Protein AF-A0A9E5E1K3-F1 (afdb_monomer_lite)

Foldseek 3Di:
DDDDDDDDDPPPPDPPPPPDPVVVVVVVVVVVVVVVVVVVVVVVVVVVPPPDDDDVVVVVVVVVVVDDPPPDDQDWDKWKFWDQQAWTQTPVRDTHGDPLLVCQVVFAEGGFIWMWTQHDPRDTDIDTPDHAAKDKWKFFWAQDPVVRFIWTQTPNDIATERVSNCVVQVHDGGWIFIWIYHPPDDGNHIHTPHTDDPPPPPDD

Sequence (204 aa):
MTEERTSLFEDESDVLAEEEPLNNKFAIASRMIQDLKYRLEQLERLLMSQAETVDENLFIELRHEGGMMRASSAQDRMLEGVFNGEHMVGEDGQIYHVPANYASKSKLVEGDLLKLTIVDGGRFLFKQKGPMERERCVGTLVYDEQLQTWKVVANGLKYRVLPASVSFYHGQAGDEVAILVPKSTPSRWAAIEHLIKQELGMEN

Radius of gyration: 28.49 Å; chains: 1; bounding box: 61×68×103 Å

Secondary structure (DSSP, 8-state):
--------------------THHHHHHHHHHHHHHHHHHHHHHHHHHHT-SS---HHHHHHHHHTT-------S--EEEEEEE-SSEEEETTS-EEEPPHHHHHHTT--TT-EEEEEEETTTEEEEEEEEPPPEEEEEEEEEEETTTTEEEEEETTEEEEE-HHHHHHHT--TT-EEEEEEESSS--SEEEEEEEE--------

pLDDT: mean 75.73, std 20.31, range [35.34, 95.25]

Structure (mmCIF, N/CA/C/O backbone):
data_AF-A0A9E5E1K3-F1
#
_entry.id   AF-A0A9E5E1K3-F1
#
loop_
_atom_site.group_PDB
_atom_site.id
_atom_site.type_symbol
_atom_site.label_atom_id
_atom_site.label_alt_id
_atom_site.label_comp_id
_atom_site.label_asym_id
_atom_site.label_entity_id
_atom_site.label_seq_id
_atom_site.pdbx_PDB_ins_code
_atom_site.Cartn_x
_atom_site.Cartn_y
_atom_site.Cartn_z
_atom_site.occupancy
_atom_site.B_iso_or_equiv
_atom_site.auth_seq_id
_atom_site.auth_comp_id
_atom_site.auth_asym_id
_atom_site.auth_atom_id
_atom_site.pdbx_PDB_model_num
ATOM 1 N N . MET A 1 1 ? -25.127 -46.174 -73.158 1.00 42.84 1 MET A N 1
ATOM 2 C CA . MET A 1 1 ? -23.831 -46.535 -73.774 1.00 42.84 1 MET A CA 1
ATOM 3 C C . MET A 1 1 ? -22.890 -45.394 -73.426 1.00 42.84 1 MET A C 1
ATOM 5 O O . MET A 1 1 ? -23.134 -44.297 -73.894 1.00 42.84 1 MET A O 1
ATOM 9 N N . THR A 1 2 ? -21.940 -45.513 -72.507 1.00 41.12 2 THR A N 1
ATOM 10 C CA . THR A 1 2 ? -21.192 -46.701 -72.081 1.00 41.12 2 THR A CA 1
ATOM 11 C C . THR A 1 2 ? -20.675 -46.464 -70.661 1.00 41.12 2 THR A C 1
ATOM 13 O O . THR A 1 2 ? -20.376 -45.330 -70.292 1.00 41.12 2 THR A O 1
ATOM 16 N N . GLU A 1 3 ? -20.648 -47.543 -69.890 1.00 39.94 3 GLU A N 1
ATOM 17 C CA . GLU A 1 3 ? -20.200 -47.664 -68.506 1.00 39.94 3 GLU A CA 1
ATOM 18 C C . GLU A 1 3 ? -18.679 -47.518 -68.319 1.00 39.94 3 GLU A C 1
ATOM 20 O O . GLU A 1 3 ? -17.897 -47.740 -69.241 1.00 39.94 3 GLU A O 1
ATOM 25 N N . GLU A 1 4 ? -18.338 -47.190 -67.068 1.00 44.41 4 GLU A N 1
ATOM 26 C CA . GLU A 1 4 ? -17.169 -47.593 -66.271 1.00 44.41 4 GLU A CA 1
ATOM 27 C C . GLU A 1 4 ? -15.738 -47.350 -66.780 1.00 44.41 4 GLU A C 1
ATOM 29 O O . GLU A 1 4 ? -15.250 -47.968 -67.725 1.00 44.41 4 GLU A O 1
ATOM 34 N N . ARG A 1 5 ? -14.980 -46.606 -65.959 1.00 42.59 5 ARG A N 1
ATOM 35 C CA . ARG A 1 5 ? -13.754 -47.138 -65.340 1.00 42.59 5 ARG A CA 1
ATOM 36 C C . ARG A 1 5 ? -13.379 -46.376 -64.066 1.00 42.59 5 ARG A C 1
ATOM 38 O O . ARG A 1 5 ? -12.981 -45.217 -64.096 1.00 42.59 5 ARG A O 1
ATOM 45 N N . THR A 1 6 ? -13.517 -47.097 -62.964 1.00 45.00 6 THR A N 1
ATOM 46 C CA . THR A 1 6 ? -13.033 -46.845 -61.605 1.00 45.00 6 THR A CA 1
ATOM 47 C C . THR A 1 6 ? -11.499 -46.850 -61.544 1.00 45.00 6 THR A C 1
ATOM 49 O O . THR A 1 6 ? -10.867 -47.738 -62.112 1.00 45.00 6 THR A O 1
ATOM 52 N N . SER A 1 7 ? -10.908 -45.892 -60.826 1.00 39.88 7 SER A N 1
ATOM 53 C CA . SER A 1 7 ? -9.520 -45.902 -60.322 1.00 39.88 7 SER A CA 1
ATOM 54 C C . SER A 1 7 ? -9.436 -44.849 -59.211 1.00 39.88 7 SER A C 1
ATOM 56 O O . SER A 1 7 ? -9.283 -43.669 -59.499 1.00 39.88 7 SER A O 1
ATOM 58 N N . LEU A 1 8 ? -9.823 -45.176 -57.975 1.00 48.25 8 LEU A N 1
ATOM 59 C CA . LEU A 1 8 ? -8.890 -45.485 -56.879 1.00 48.25 8 LEU A CA 1
ATOM 60 C C . LEU A 1 8 ? -7.626 -44.609 -56.891 1.00 48.25 8 LEU A C 1
ATOM 62 O O . LEU A 1 8 ? -6.594 -45.024 -57.401 1.00 48.25 8 LEU A O 1
ATOM 66 N N . PHE A 1 9 ? -7.732 -43.414 -56.317 1.00 40.66 9 PHE A N 1
ATOM 67 C CA . PHE A 1 9 ? -6.659 -42.787 -55.550 1.00 40.66 9 PHE A CA 1
ATOM 68 C C . PHE A 1 9 ? -7.332 -42.079 -54.375 1.00 40.66 9 PHE A C 1
ATOM 70 O O . PHE A 1 9 ? -8.101 -41.137 -54.551 1.00 40.66 9 PHE A O 1
ATOM 77 N N . GLU A 1 10 ? -7.130 -42.652 -53.195 1.00 45.78 10 GLU A N 1
ATOM 78 C CA . GLU A 1 10 ? -7.459 -42.068 -51.904 1.00 45.78 10 GLU A CA 1
ATOM 79 C C . GLU A 1 10 ? -6.558 -40.843 -51.716 1.00 45.78 10 GLU A C 1
ATOM 81 O O . GLU A 1 10 ? -5.380 -40.978 -51.396 1.00 45.78 10 GLU A O 1
ATOM 86 N N . ASP A 1 11 ? -7.092 -39.644 -51.952 1.00 41.97 11 ASP A N 1
ATOM 87 C CA . ASP A 1 11 ? -6.493 -38.421 -51.417 1.00 41.97 11 ASP A CA 1
ATOM 88 C C . ASP A 1 11 ? -6.940 -38.301 -49.952 1.00 41.97 11 ASP A C 1
ATOM 90 O O . ASP A 1 11 ? -7.884 -37.589 -49.604 1.00 41.97 11 ASP A O 1
ATOM 94 N N . GLU A 1 12 ? -6.262 -39.051 -49.078 1.00 49.16 12 GLU A N 1
ATOM 95 C CA . GLU A 1 12 ? -6.138 -38.732 -47.651 1.00 49.16 12 GLU A CA 1
ATOM 96 C C . GLU A 1 12 ? -5.258 -37.479 -47.493 1.00 49.16 12 GLU A C 1
ATOM 98 O O . GLU A 1 12 ? -4.176 -37.505 -46.903 1.00 49.16 12 GLU A O 1
ATOM 103 N N . SER A 1 13 ? -5.702 -36.357 -48.058 1.00 39.88 13 SER A N 1
ATOM 104 C CA . SER A 1 13 ? -5.029 -35.078 -47.889 1.00 39.88 13 SER A CA 1
ATOM 105 C C . SER A 1 13 ? -5.572 -34.377 -46.645 1.00 39.88 13 SER A C 1
ATOM 107 O O . SER A 1 13 ? -6.612 -33.718 -46.675 1.00 39.88 13 SER A O 1
ATOM 109 N N . ASP A 1 14 ? -4.790 -34.511 -45.579 1.00 40.44 14 ASP A N 1
ATOM 110 C CA . ASP A 1 14 ? -4.567 -33.490 -44.559 1.00 40.44 14 ASP A CA 1
ATOM 111 C C . ASP A 1 14 ? -5.730 -33.228 -43.588 1.00 40.44 14 ASP A C 1
ATOM 113 O O . ASP A 1 14 ? -6.400 -32.192 -43.575 1.00 40.44 14 ASP A O 1
ATOM 117 N N . VAL A 1 15 ? -5.904 -34.184 -42.673 1.00 42.50 15 VAL A N 1
ATOM 118 C CA . VAL A 1 15 ? -6.429 -33.892 -41.340 1.00 42.50 15 VAL A CA 1
ATOM 119 C C . VAL A 1 15 ? -5.410 -32.973 -40.661 1.00 42.50 15 VAL A C 1
ATOM 121 O O . VAL A 1 15 ? -4.448 -33.439 -40.054 1.00 42.50 15 VAL A O 1
ATOM 124 N N . LEU A 1 16 ? -5.607 -31.659 -40.783 1.00 38.75 16 LEU A N 1
ATOM 125 C CA . LEU A 1 16 ? -4.921 -30.668 -39.960 1.00 38.75 16 LEU A CA 1
ATOM 126 C C . LEU A 1 16 ? -5.334 -30.903 -38.504 1.00 38.75 16 LEU A C 1
ATOM 128 O O . LEU A 1 16 ? -6.315 -30.347 -38.012 1.00 38.75 16 LEU A O 1
ATOM 132 N N . ALA A 1 17 ? -4.596 -31.778 -37.828 1.00 43.03 17 ALA A N 1
ATOM 133 C CA . ALA A 1 17 ? -4.598 -31.870 -36.386 1.00 43.03 17 ALA A CA 1
ATOM 134 C C . ALA A 1 17 ? -4.073 -30.533 -35.853 1.00 43.03 17 ALA A C 1
ATOM 136 O O . ALA A 1 17 ? -2.882 -30.228 -35.927 1.00 43.03 17 ALA A O 1
ATOM 137 N N . GLU A 1 18 ? -4.993 -29.714 -35.355 1.00 47.81 18 GLU A N 1
ATOM 138 C CA . GLU A 1 18 ? -4.700 -28.596 -34.472 1.00 47.81 18 GLU A CA 1
ATOM 139 C C . GLU A 1 18 ? -3.998 -29.147 -33.219 1.00 47.81 18 GLU A C 1
ATOM 141 O O . GLU A 1 18 ? -4.633 -29.471 -32.218 1.00 47.81 18 GLU A O 1
ATOM 146 N N . GLU A 1 19 ? -2.672 -29.296 -33.265 1.00 44.91 19 GLU A N 1
ATOM 147 C CA . GLU A 1 19 ? -1.869 -29.559 -32.068 1.00 44.91 19 GLU A CA 1
ATOM 148 C C . GLU A 1 19 ? -1.787 -28.282 -31.211 1.00 44.91 19 GLU A C 1
ATOM 150 O O . GLU A 1 19 ? -0.856 -27.482 -31.277 1.00 44.91 19 GLU A O 1
ATOM 155 N N . GLU A 1 20 ? -2.863 -28.085 -30.451 1.00 49.84 20 GLU A N 1
ATOM 156 C CA . GLU A 1 20 ? -3.018 -27.426 -29.152 1.00 49.84 20 GLU A CA 1
ATOM 157 C C . GLU A 1 20 ? -1.877 -26.486 -28.653 1.00 49.84 20 GLU A C 1
ATOM 159 O O . GLU A 1 20 ? -0.794 -26.936 -28.260 1.00 49.84 20 GLU A O 1
ATOM 164 N N . PRO A 1 21 ? -2.144 -25.174 -28.448 1.00 50.16 21 PRO A N 1
ATOM 165 C CA . PRO A 1 21 ? -1.207 -24.191 -27.869 1.00 50.16 21 PRO A CA 1
ATOM 166 C C . PRO A 1 21 ? -0.895 -24.403 -26.369 1.00 50.16 21 PRO A C 1
ATOM 168 O O . PRO A 1 21 ? -0.198 -23.593 -25.742 1.00 50.16 21 PRO A O 1
ATOM 171 N N . LEU A 1 22 ? -1.419 -25.472 -25.766 1.00 47.38 22 LEU A N 1
ATOM 172 C CA . LEU A 1 22 ? -1.290 -25.789 -24.346 1.00 47.38 22 LEU A CA 1
ATOM 173 C C . LEU A 1 22 ? 0.114 -26.306 -23.986 1.00 47.38 22 LEU A C 1
ATOM 175 O O . LEU A 1 22 ? 0.643 -25.958 -22.925 1.00 47.38 22 LEU A O 1
ATOM 179 N N . ASN A 1 23 ? 0.756 -27.053 -24.894 1.00 55.19 23 ASN A N 1
ATOM 180 C CA . ASN A 1 23 ? 2.077 -27.646 -24.661 1.00 55.19 23 ASN A CA 1
ATOM 181 C C . ASN A 1 23 ? 3.169 -26.571 -24.499 1.00 55.19 23 ASN A C 1
ATOM 183 O O . ASN A 1 23 ? 4.035 -26.667 -23.631 1.00 55.19 23 ASN A O 1
ATOM 187 N N . ASN A 1 24 ? 3.059 -25.462 -25.241 1.00 61.31 24 ASN A N 1
ATOM 188 C CA . ASN A 1 24 ? 3.991 -24.341 -25.122 1.00 61.31 24 ASN A CA 1
ATOM 189 C C . ASN A 1 24 ? 3.881 -23.623 -23.776 1.00 61.31 24 ASN A C 1
ATOM 191 O O . ASN A 1 24 ? 4.903 -23.280 -23.189 1.00 61.31 24 ASN A O 1
ATOM 195 N N . LYS A 1 25 ? 2.672 -23.419 -23.238 1.00 55.03 25 LYS A N 1
ATOM 196 C CA . LYS A 1 25 ? 2.514 -22.761 -21.928 1.00 55.03 25 LYS A CA 1
ATOM 197 C C . LYS A 1 25 ? 3.083 -23.618 -20.805 1.00 55.03 25 LYS A C 1
ATOM 199 O O . LYS A 1 25 ? 3.757 -23.088 -19.925 1.00 55.03 25 LYS A O 1
ATOM 204 N N . PHE A 1 26 ? 2.863 -24.931 -20.860 1.00 71.62 26 PHE A N 1
ATOM 205 C CA . PHE A 1 26 ? 3.412 -25.860 -19.877 1.00 71.62 26 PHE A CA 1
ATOM 206 C C . PHE A 1 26 ? 4.936 -25.988 -19.995 1.00 71.62 26 PHE A C 1
ATOM 208 O O . PHE A 1 26 ? 5.629 -25.995 -18.979 1.00 71.62 26 PHE A O 1
ATOM 215 N N . ALA A 1 27 ? 5.478 -26.001 -21.215 1.00 67.00 27 ALA A N 1
ATOM 216 C CA . ALA A 1 27 ? 6.919 -26.008 -21.453 1.00 67.00 27 ALA A CA 1
ATOM 217 C C . ALA A 1 27 ? 7.590 -24.706 -20.980 1.00 67.00 27 ALA A C 1
ATOM 219 O O . ALA A 1 27 ? 8.641 -24.746 -20.341 1.00 67.00 27 ALA A O 1
ATOM 220 N N . ILE A 1 28 ? 6.960 -23.552 -21.221 1.00 68.81 28 ILE A N 1
ATOM 221 C CA . ILE A 1 28 ? 7.438 -22.246 -20.747 1.00 68.81 28 ILE A CA 1
ATOM 222 C C . ILE A 1 28 ? 7.380 -22.178 -19.219 1.00 68.81 28 ILE A C 1
ATOM 224 O O . ILE A 1 28 ? 8.374 -21.812 -18.594 1.00 68.81 28 ILE A O 1
ATOM 228 N N . ALA A 1 29 ? 6.262 -22.579 -18.608 1.00 70.00 29 ALA A N 1
ATOM 229 C CA . ALA A 1 29 ? 6.122 -22.627 -17.154 1.00 70.00 29 ALA A CA 1
ATOM 230 C C . ALA A 1 29 ? 7.155 -23.572 -16.522 1.00 70.00 29 ALA A C 1
ATOM 232 O O . ALA A 1 29 ? 7.813 -23.208 -15.549 1.00 70.00 29 ALA A O 1
ATOM 233 N N . SER A 1 30 ? 7.365 -24.749 -17.116 1.00 79.44 30 SER A N 1
ATOM 234 C CA . SER A 1 30 ? 8.378 -25.710 -16.667 1.00 79.44 30 SER A CA 1
ATOM 235 C C . SER A 1 30 ? 9.787 -25.122 -16.742 1.00 79.44 30 SER A C 1
ATOM 237 O O . SER A 1 30 ? 10.555 -25.245 -15.789 1.00 79.44 30 SER A O 1
ATOM 239 N N . ARG A 1 31 ? 10.109 -24.403 -17.825 1.00 72.19 31 ARG A N 1
ATOM 240 C CA . ARG A 1 31 ? 11.399 -23.721 -17.993 1.00 72.19 31 ARG A CA 1
ATOM 241 C C . ARG A 1 31 ? 11.597 -22.600 -16.971 1.00 72.19 31 ARG A C 1
ATOM 243 O O . ARG A 1 31 ? 12.677 -22.493 -16.402 1.00 72.19 31 ARG A O 1
ATOM 250 N N . MET A 1 32 ? 10.560 -21.807 -16.698 1.00 69.12 32 MET A N 1
ATOM 251 C CA . MET A 1 32 ? 10.594 -20.755 -15.672 1.00 69.12 32 MET A CA 1
ATOM 252 C C . MET A 1 32 ? 10.793 -21.336 -14.270 1.00 69.12 32 MET A C 1
ATOM 254 O O . MET A 1 32 ? 11.594 -20.820 -13.496 1.00 69.12 32 MET A O 1
ATOM 258 N N . ILE A 1 33 ? 10.109 -22.436 -13.945 1.00 88.00 33 ILE A N 1
ATOM 259 C CA . ILE A 1 33 ? 10.278 -23.131 -12.663 1.00 88.00 33 ILE A CA 1
ATOM 260 C C . ILE A 1 33 ? 11.710 -23.651 -12.518 1.00 88.00 33 ILE A C 1
ATOM 262 O O . ILE A 1 33 ? 12.291 -23.569 -11.438 1.00 88.00 33 ILE A O 1
ATOM 266 N N . GLN A 1 34 ? 12.286 -24.185 -13.592 1.00 81.38 34 GLN A N 1
ATOM 267 C CA . GLN A 1 34 ? 13.648 -24.706 -13.578 1.00 81.38 34 GLN A CA 1
ATOM 268 C C . GLN A 1 34 ? 14.685 -23.587 -13.404 1.00 81.38 34 GLN A C 1
ATOM 270 O O . GLN A 1 34 ? 15.620 -23.749 -12.621 1.00 81.38 34 GLN A O 1
ATOM 275 N N . ASP A 1 35 ? 14.467 -22.432 -14.037 1.00 81.00 35 ASP A N 1
ATOM 276 C CA . ASP A 1 35 ? 15.291 -21.232 -13.850 1.00 81.00 35 ASP A CA 1
ATOM 277 C C . ASP A 1 35 ? 15.209 -20.703 -12.408 1.00 81.00 35 ASP A C 1
ATOM 279 O O . ASP A 1 35 ? 16.227 -20.435 -11.773 1.00 81.00 35 ASP A O 1
ATOM 283 N N . LEU A 1 36 ? 14.002 -20.638 -11.837 1.00 84.50 36 LEU A N 1
ATOM 284 C CA . LEU A 1 36 ? 13.801 -20.221 -10.447 1.00 84.50 36 LEU A CA 1
ATOM 285 C C . LEU A 1 36 ? 14.472 -21.170 -9.448 1.00 84.50 36 LEU A C 1
ATOM 287 O O . LEU A 1 36 ? 15.084 -20.706 -8.488 1.00 84.50 36 LEU A O 1
ATOM 291 N N . LYS A 1 37 ? 14.396 -22.487 -9.682 1.00 82.31 37 LYS A N 1
ATOM 292 C CA . LYS A 1 37 ? 15.089 -23.486 -8.854 1.00 82.31 37 LYS A CA 1
ATOM 293 C C . LYS A 1 37 ? 16.600 -23.293 -8.890 1.00 82.31 37 LYS A C 1
ATOM 295 O O . LYS A 1 37 ? 17.226 -23.279 -7.836 1.00 82.31 37 LYS A O 1
ATOM 300 N N . TYR A 1 38 ? 17.165 -23.089 -10.079 1.00 77.69 38 TYR A N 1
ATOM 301 C CA . TYR A 1 38 ? 18.594 -22.834 -10.228 1.00 77.69 38 TYR A CA 1
ATOM 302 C C . TYR A 1 38 ? 19.022 -21.566 -9.477 1.00 77.69 38 TYR A C 1
ATOM 304 O O . TYR A 1 38 ? 19.995 -21.593 -8.727 1.00 77.69 38 TYR A O 1
ATOM 312 N N . ARG A 1 39 ? 18.261 -20.469 -9.602 1.00 75.88 39 ARG A N 1
ATOM 313 C CA . ARG A 1 39 ? 18.540 -19.209 -8.889 1.00 75.88 39 ARG A CA 1
ATOM 314 C C . ARG A 1 39 ? 18.496 -19.367 -7.368 1.00 75.88 39 ARG A C 1
ATOM 316 O O . ARG A 1 39 ? 19.344 -18.802 -6.683 1.00 75.88 39 ARG A O 1
ATOM 323 N N . LEU A 1 40 ? 17.534 -20.130 -6.848 1.00 86.19 40 LEU A N 1
ATOM 324 C CA . LEU A 1 40 ? 17.434 -20.446 -5.420 1.00 86.19 40 LEU A CA 1
ATOM 325 C C . LEU A 1 40 ? 18.655 -21.228 -4.928 1.00 86.19 40 LEU A C 1
ATOM 327 O O . LEU A 1 40 ? 19.234 -20.862 -3.911 1.00 86.19 40 LEU A O 1
ATOM 331 N N . GLU A 1 41 ? 19.096 -22.233 -5.682 1.00 81.06 41 GLU A N 1
ATOM 332 C CA . GLU A 1 41 ? 20.273 -23.035 -5.334 1.00 81.06 41 GLU A CA 1
ATOM 333 C C . GLU A 1 41 ? 21.565 -22.197 -5.329 1.00 81.06 41 GLU A C 1
ATOM 335 O O . GLU A 1 41 ? 22.414 -22.356 -4.450 1.00 81.06 41 GLU A O 1
ATOM 340 N N . GLN A 1 42 ? 21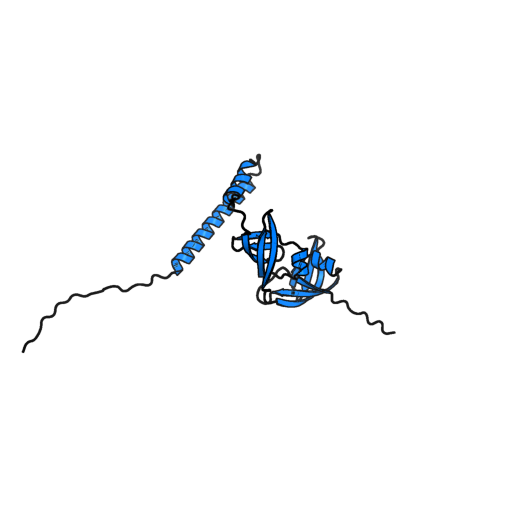.706 -21.246 -6.261 1.00 73.62 42 GLN A N 1
ATOM 341 C CA . GLN A 1 42 ? 22.836 -20.307 -6.250 1.00 73.62 42 GLN A CA 1
ATOM 342 C C . GLN A 1 42 ? 22.816 -19.392 -5.017 1.00 73.62 42 GLN A C 1
ATOM 344 O O . GLN A 1 42 ? 23.859 -19.138 -4.414 1.00 73.62 42 GLN A O 1
ATOM 349 N N . LEU A 1 43 ? 21.633 -18.926 -4.612 1.00 74.19 43 LEU A N 1
ATOM 350 C CA . LEU A 1 43 ? 21.448 -18.126 -3.400 1.00 74.19 43 LEU A CA 1
ATOM 351 C C . LEU A 1 43 ? 21.773 -18.922 -2.132 1.00 74.19 43 LEU A C 1
ATOM 353 O O . LEU A 1 43 ? 22.456 -18.409 -1.247 1.00 74.19 43 LEU A O 1
ATOM 357 N N . GLU A 1 44 ? 21.338 -20.179 -2.053 1.00 75.12 44 GLU A N 1
ATOM 358 C CA . GLU A 1 44 ? 21.669 -21.066 -0.935 1.00 75.12 44 GLU A CA 1
ATOM 359 C C . GLU A 1 44 ? 23.176 -21.313 -0.843 1.00 75.12 44 GLU A C 1
ATOM 361 O O . GLU A 1 44 ? 23.741 -21.220 0.245 1.00 75.12 44 GLU A O 1
ATOM 366 N N . ARG A 1 45 ? 23.856 -21.532 -1.975 1.00 71.06 45 ARG A N 1
ATOM 367 C CA . ARG A 1 45 ? 25.322 -21.651 -2.012 1.00 71.06 45 ARG A CA 1
ATOM 368 C C . ARG A 1 45 ? 26.027 -20.396 -1.504 1.00 71.06 45 ARG A C 1
ATOM 370 O O . ARG A 1 45 ? 26.962 -20.523 -0.721 1.00 71.06 45 ARG A O 1
ATOM 377 N N . LEU A 1 46 ? 25.562 -19.211 -1.898 1.00 67.44 46 LEU A N 1
ATOM 378 C CA . LEU A 1 46 ? 26.102 -17.926 -1.432 1.00 67.44 46 LEU A CA 1
ATOM 379 C C . LEU A 1 46 ? 25.907 -17.704 0.072 1.00 67.44 46 LEU A C 1
ATOM 381 O O . LEU A 1 46 ? 26.762 -17.125 0.739 1.00 67.44 46 LEU A O 1
ATOM 385 N N . LEU A 1 47 ? 24.779 -18.156 0.618 1.00 68.69 47 LEU A N 1
ATOM 386 C CA . LEU A 1 47 ? 24.507 -18.066 2.051 1.00 68.69 47 LEU A CA 1
ATOM 387 C C . LEU A 1 47 ? 25.324 -19.092 2.848 1.00 68.69 47 LEU A C 1
ATOM 389 O O . LEU A 1 47 ? 25.808 -18.770 3.931 1.00 68.69 47 LEU A O 1
ATOM 393 N N . MET A 1 48 ? 25.524 -20.297 2.305 1.00 67.12 48 MET A N 1
ATOM 394 C CA . MET A 1 48 ? 26.375 -21.328 2.909 1.00 67.12 48 MET A CA 1
ATOM 395 C C . MET A 1 48 ? 27.871 -21.011 2.799 1.00 67.12 48 MET A C 1
ATOM 397 O O . MET A 1 48 ? 28.646 -21.489 3.623 1.00 67.12 48 MET A O 1
ATOM 401 N N . SER A 1 49 ? 28.290 -20.180 1.839 1.00 57.81 49 SER A N 1
ATOM 402 C CA . SER A 1 49 ? 29.681 -19.738 1.700 1.00 57.81 49 SER A CA 1
ATOM 403 C C . SER A 1 49 ? 30.080 -18.609 2.660 1.00 57.81 49 SER A C 1
ATOM 405 O O . SER A 1 49 ? 31.152 -18.030 2.500 1.00 57.81 49 SER A O 1
ATOM 407 N N . GLN A 1 50 ? 29.279 -18.290 3.686 1.00 51.22 50 GLN A N 1
ATOM 408 C CA . GLN A 1 50 ? 29.737 -17.451 4.801 1.00 51.22 50 GLN A CA 1
ATOM 409 C C . GLN A 1 50 ? 30.695 -18.221 5.724 1.00 51.22 50 GLN A C 1
ATOM 411 O O . GLN A 1 50 ? 30.375 -18.530 6.868 1.00 51.22 50 GLN A O 1
ATOM 416 N N . ALA A 1 51 ? 31.889 -18.505 5.204 1.00 49.91 51 ALA A N 1
ATOM 417 C CA . ALA A 1 51 ? 33.104 -18.777 5.964 1.00 49.91 51 ALA A CA 1
ATOM 418 C C . ALA A 1 51 ? 34.347 -18.627 5.064 1.00 49.91 51 ALA A C 1
ATOM 420 O O . ALA A 1 51 ? 35.129 -19.555 4.959 1.00 49.91 51 ALA A O 1
ATOM 421 N N . GLU A 1 52 ? 34.480 -17.497 4.363 1.00 49.50 52 GLU A N 1
ATOM 422 C CA . GLU A 1 52 ? 35.738 -16.795 4.032 1.00 49.50 52 GLU A CA 1
ATOM 423 C C . GLU A 1 52 ? 35.430 -15.727 2.973 1.00 49.50 52 GLU A C 1
ATOM 425 O O . GLU A 1 52 ? 34.868 -16.023 1.926 1.00 49.50 52 GLU A O 1
ATOM 430 N N . THR A 1 53 ? 35.708 -14.469 3.334 1.00 52.41 53 THR A N 1
ATOM 431 C CA . THR A 1 53 ? 35.678 -13.235 2.523 1.00 52.41 53 THR A CA 1
ATOM 432 C C . THR A 1 53 ? 34.924 -13.316 1.192 1.00 52.41 53 THR A C 1
ATOM 434 O O . THR A 1 53 ? 35.478 -13.722 0.174 1.00 52.41 53 THR A O 1
ATOM 437 N N . VAL A 1 54 ? 33.669 -12.859 1.192 1.00 46.56 54 VAL A N 1
ATOM 438 C CA . VAL A 1 54 ? 32.905 -12.652 -0.043 1.00 46.56 54 VAL A CA 1
ATOM 439 C C . VAL A 1 54 ? 33.639 -11.609 -0.887 1.00 46.56 54 VAL A C 1
ATOM 441 O O . VAL A 1 54 ? 33.706 -10.442 -0.504 1.00 46.56 54 VAL A O 1
ATOM 444 N N . ASP A 1 55 ? 34.200 -12.042 -2.016 1.00 52.66 55 ASP A N 1
ATOM 445 C CA . ASP A 1 55 ? 34.762 -11.168 -3.043 1.00 52.66 55 ASP A CA 1
ATOM 446 C C . ASP A 1 55 ? 33.666 -10.190 -3.494 1.00 52.66 55 ASP A C 1
ATOM 448 O O . ASP A 1 55 ? 32.659 -10.589 -4.090 1.00 52.66 55 ASP A O 1
ATOM 452 N N . GLU A 1 56 ? 33.838 -8.899 -3.196 1.00 49.31 56 GLU A N 1
ATOM 453 C CA . GLU A 1 56 ? 32.874 -7.836 -3.526 1.00 49.31 56 GLU A CA 1
ATOM 454 C C . GLU A 1 56 ? 32.525 -7.815 -5.029 1.00 49.31 56 GLU A C 1
ATOM 456 O O . GLU A 1 56 ? 31.431 -7.400 -5.419 1.00 49.31 56 GLU A O 1
ATOM 461 N N . ASN A 1 57 ? 33.411 -8.356 -5.870 1.00 47.81 57 ASN A N 1
ATOM 462 C CA . ASN A 1 57 ? 33.233 -8.483 -7.313 1.00 47.81 57 ASN A CA 1
ATOM 463 C C . ASN A 1 57 ? 32.116 -9.463 -7.722 1.00 47.81 57 ASN A C 1
ATOM 465 O O . ASN A 1 57 ? 31.421 -9.200 -8.702 1.00 47.81 57 ASN A O 1
ATOM 469 N N . LEU A 1 58 ? 31.858 -10.533 -6.958 1.00 48.69 58 LEU A N 1
ATOM 470 C CA . LEU A 1 58 ? 30.788 -11.492 -7.280 1.00 48.69 58 LEU A CA 1
ATOM 471 C C . LEU A 1 58 ? 29.393 -10.899 -7.005 1.00 48.69 58 LEU A C 1
ATOM 473 O O . LEU A 1 58 ? 28.423 -11.161 -7.719 1.00 48.69 58 LEU A O 1
ATOM 477 N N . PHE A 1 59 ? 29.299 -10.025 -5.999 1.00 46.50 59 PHE A N 1
ATOM 478 C CA . PHE A 1 59 ? 28.078 -9.275 -5.694 1.00 46.50 59 PHE A CA 1
ATOM 479 C C . PHE A 1 59 ? 27.768 -8.215 -6.766 1.00 46.50 59 PHE A C 1
ATOM 481 O O . PHE A 1 59 ? 26.604 -7.871 -6.997 1.00 46.50 59 PHE A O 1
ATOM 488 N N . ILE A 1 60 ? 28.805 -7.701 -7.436 1.00 50.69 60 ILE A N 1
ATOM 489 C CA . ILE A 1 60 ? 28.684 -6.773 -8.564 1.00 50.69 60 ILE A CA 1
ATOM 490 C C . ILE A 1 60 ? 28.272 -7.519 -9.841 1.00 50.69 60 ILE A C 1
ATOM 492 O O . ILE A 1 60 ? 27.411 -7.017 -10.561 1.00 50.69 60 ILE A O 1
ATOM 496 N N . GLU A 1 61 ? 28.775 -8.731 -10.095 1.00 47.22 61 GLU A N 1
ATOM 497 C CA . GLU A 1 61 ? 28.365 -9.545 -11.255 1.00 47.22 61 GLU A CA 1
ATOM 498 C C . GLU A 1 61 ? 26.884 -9.953 -11.210 1.00 47.22 61 GLU A C 1
ATOM 500 O O . GLU A 1 61 ? 26.179 -9.813 -12.211 1.00 47.22 61 GLU A O 1
ATOM 505 N N . LEU A 1 62 ? 26.353 -10.310 -10.035 1.00 47.75 62 LEU A N 1
ATOM 506 C CA . LEU A 1 62 ? 24.914 -10.571 -9.855 1.00 47.75 62 LEU A CA 1
ATOM 507 C C . LEU A 1 62 ? 24.039 -9.317 -10.032 1.00 47.75 62 LEU A C 1
ATOM 509 O O . LEU A 1 62 ? 22.867 -9.423 -10.395 1.00 47.75 62 LEU A O 1
ATOM 513 N N . ARG A 1 63 ? 24.595 -8.117 -9.813 1.00 50.47 63 ARG A N 1
ATOM 514 C CA . ARG A 1 63 ? 23.946 -6.843 -10.171 1.00 50.47 63 ARG A CA 1
ATOM 515 C C . ARG A 1 63 ? 24.073 -6.519 -11.661 1.00 50.47 63 ARG A C 1
ATOM 517 O O . ARG A 1 63 ? 23.211 -5.828 -12.201 1.00 50.47 63 ARG A O 1
ATOM 524 N N . HIS A 1 64 ? 25.122 -6.998 -12.325 1.00 48.06 64 HIS A N 1
ATOM 525 C CA . HIS A 1 64 ? 25.474 -6.604 -13.688 1.00 48.06 64 HIS A CA 1
ATOM 526 C C . HIS A 1 64 ? 24.679 -7.327 -14.785 1.00 48.06 64 HIS A C 1
ATOM 528 O O . HIS A 1 64 ? 24.455 -6.726 -15.836 1.00 48.06 64 HIS A O 1
ATOM 534 N N . GLU A 1 65 ? 24.150 -8.532 -14.548 1.00 42.19 65 GLU A N 1
ATOM 535 C CA . GLU A 1 65 ? 23.195 -9.155 -15.489 1.00 42.19 65 GLU A CA 1
ATOM 536 C C . GLU A 1 65 ? 21.752 -8.620 -15.348 1.00 42.19 65 GLU A C 1
ATOM 538 O O . GLU A 1 65 ? 20.895 -8.891 -16.188 1.00 42.19 65 GLU A O 1
ATOM 543 N N . GLY A 1 66 ? 21.484 -7.786 -14.335 1.00 40.88 66 GLY A N 1
ATOM 544 C CA . GLY A 1 66 ? 20.174 -7.193 -14.038 1.00 40.88 66 GLY A CA 1
ATOM 545 C C . GLY A 1 66 ? 19.980 -5.740 -14.480 1.00 40.88 66 GLY A C 1
ATOM 546 O O . GLY A 1 66 ? 19.050 -5.089 -14.008 1.00 40.88 66 GLY A O 1
ATOM 547 N N . GLY A 1 67 ? 20.832 -5.220 -15.367 1.00 39.00 67 GLY A N 1
ATOM 548 C CA . GLY A 1 67 ? 20.615 -3.921 -16.001 1.00 39.00 67 GLY A CA 1
ATOM 549 C C . GLY A 1 67 ? 21.819 -3.003 -15.912 1.00 39.00 67 GLY A C 1
ATOM 550 O O . GLY A 1 67 ? 21.863 -2.078 -15.102 1.00 39.00 67 GLY A O 1
ATOM 551 N N . MET A 1 68 ? 22.746 -3.195 -16.852 1.00 37.50 68 MET A N 1
ATOM 552 C CA . MET A 1 68 ? 23.526 -2.086 -17.378 1.00 37.50 68 MET A CA 1
ATOM 553 C C . MET A 1 68 ? 22.611 -0.880 -17.585 1.00 37.50 68 MET A C 1
ATOM 555 O O . MET A 1 68 ? 21.574 -0.959 -18.251 1.00 37.50 68 MET A O 1
ATOM 559 N N . MET A 1 69 ? 23.073 0.245 -17.057 1.00 42.94 69 MET A N 1
ATOM 560 C CA . MET A 1 69 ? 22.796 1.581 -17.546 1.00 42.94 69 MET A CA 1
ATOM 561 C C . MET A 1 69 ? 23.012 1.576 -19.070 1.00 42.94 69 MET A C 1
ATOM 563 O O . MET A 1 69 ? 24.086 1.894 -19.575 1.00 42.94 69 MET A O 1
ATOM 567 N N . ARG A 1 70 ? 21.995 1.181 -19.843 1.00 37.03 70 ARG A N 1
ATOM 568 C CA . ARG A 1 70 ? 21.904 1.613 -21.229 1.00 37.03 70 ARG A CA 1
ATOM 569 C C . ARG A 1 70 ? 21.562 3.084 -21.143 1.00 37.03 70 ARG A C 1
ATOM 571 O O . ARG A 1 70 ? 20.406 3.470 -21.011 1.00 37.03 70 ARG A O 1
ATOM 578 N N . ALA A 1 71 ? 22.619 3.888 -21.1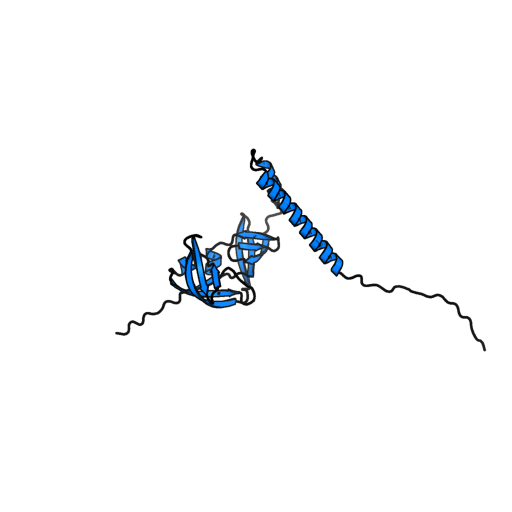72 1.00 42.06 71 ALA A N 1
ATOM 579 C CA . ALA A 1 71 ? 22.577 5.248 -21.661 1.00 42.06 71 ALA A CA 1
ATOM 580 C C . ALA A 1 71 ? 22.073 5.202 -23.112 1.00 42.06 71 ALA A C 1
ATOM 582 O O . ALA A 1 71 ? 22.834 5.258 -24.071 1.00 42.06 71 ALA A O 1
ATOM 583 N N . SER A 1 72 ? 20.771 5.012 -23.273 1.00 35.34 72 SER A N 1
ATOM 584 C CA . SER A 1 72 ? 20.056 5.241 -24.513 1.00 35.34 72 SER A CA 1
ATOM 585 C C . SER A 1 72 ? 19.241 6.499 -24.283 1.00 35.34 72 SER A C 1
ATOM 587 O O . SER A 1 72 ? 18.203 6.429 -23.637 1.00 35.34 72 SER A O 1
ATOM 589 N N . SER A 1 73 ? 19.805 7.612 -24.764 1.00 36.59 73 SER A N 1
ATOM 590 C CA . SER A 1 73 ? 19.153 8.876 -25.131 1.00 36.59 73 SER A CA 1
ATOM 591 C C . SER A 1 73 ? 18.130 9.457 -24.151 1.00 36.59 73 SER A C 1
ATOM 593 O O . SER A 1 73 ? 17.073 8.879 -23.953 1.00 36.59 73 SER A O 1
ATOM 595 N N . ALA A 1 74 ? 18.432 10.661 -23.654 1.00 44.69 74 ALA A N 1
ATOM 596 C CA . ALA A 1 74 ? 17.527 11.637 -23.038 1.00 44.69 74 ALA A CA 1
ATOM 597 C C . ALA A 1 74 ? 16.080 11.560 -23.567 1.00 44.69 74 ALA A C 1
ATOM 599 O O . ALA A 1 74 ? 15.710 12.209 -24.549 1.00 44.69 74 ALA A O 1
ATOM 600 N N . GLN A 1 75 ? 15.279 10.707 -22.940 1.00 54.66 75 GLN A N 1
ATOM 601 C CA . GLN A 1 75 ? 13.871 10.524 -23.228 1.00 54.66 75 GLN A CA 1
ATOM 602 C C . GLN A 1 75 ? 13.225 9.997 -21.953 1.00 54.66 75 GLN A C 1
ATOM 604 O O . GLN A 1 75 ? 13.631 8.959 -21.428 1.00 54.66 75 GLN A O 1
ATOM 609 N N . ASP A 1 76 ? 12.231 10.736 -21.460 1.00 64.81 76 ASP A N 1
ATOM 610 C CA . ASP A 1 76 ? 11.421 10.358 -20.306 1.00 64.81 76 ASP A CA 1
ATOM 611 C C . ASP A 1 76 ? 10.926 8.915 -20.473 1.00 64.81 76 ASP A C 1
ATOM 613 O O . ASP A 1 76 ? 10.055 8.619 -21.300 1.00 64.81 76 ASP A O 1
ATOM 617 N N . ARG A 1 77 ? 11.484 7.994 -19.680 1.00 82.00 77 ARG A N 1
ATOM 618 C CA . ARG A 1 77 ? 11.055 6.595 -19.694 1.00 82.00 77 ARG A CA 1
ATOM 619 C C . ARG A 1 77 ? 9.794 6.483 -18.854 1.00 82.00 77 ARG A C 1
ATOM 621 O O . ARG A 1 77 ? 9.806 6.756 -17.654 1.00 82.00 77 ARG A O 1
ATOM 628 N N . MET A 1 78 ? 8.703 6.081 -19.494 1.00 89.00 78 MET A N 1
ATOM 629 C CA . MET A 1 78 ? 7.421 5.839 -18.840 1.00 89.00 78 MET A CA 1
ATOM 630 C C . MET A 1 78 ? 7.202 4.339 -18.667 1.00 89.00 78 MET A C 1
ATOM 632 O O . MET A 1 78 ? 7.355 3.587 -19.625 1.00 89.00 78 MET A O 1
ATOM 636 N N . LEU A 1 79 ? 6.832 3.927 -17.458 1.00 91.19 79 LEU A N 1
ATOM 637 C CA . LEU A 1 79 ? 6.448 2.558 -17.122 1.00 91.19 79 LEU A CA 1
ATOM 638 C C . LEU A 1 79 ? 5.090 2.563 -16.423 1.00 91.19 79 LEU A C 1
ATOM 640 O O . LEU A 1 79 ? 4.765 3.514 -15.707 1.00 91.19 79 LEU A O 1
ATOM 644 N N . GLU A 1 80 ? 4.308 1.506 -16.607 1.00 92.75 80 GLU A N 1
ATOM 645 C CA . GLU A 1 80 ? 3.123 1.244 -15.792 1.00 92.75 80 GLU A CA 1
ATOM 646 C C . GLU A 1 80 ? 3.428 0.117 -14.795 1.00 92.75 80 GLU A C 1
ATOM 648 O O . GLU A 1 80 ? 4.397 -0.636 -14.941 1.00 92.75 80 GLU A O 1
ATOM 653 N N . GLY A 1 81 ? 2.668 0.068 -13.706 1.00 93.31 81 GLY A N 1
ATOM 654 C CA . GLY A 1 81 ? 2.894 -0.897 -12.641 1.00 93.31 81 GLY A CA 1
ATOM 655 C C . GLY A 1 81 ? 1.805 -0.879 -11.582 1.00 93.31 81 GLY A C 1
ATOM 656 O O . GLY A 1 81 ? 0.974 0.027 -11.527 1.00 93.31 81 GLY A O 1
ATOM 657 N N . VAL A 1 82 ? 1.819 -1.891 -10.725 1.00 94.19 82 VAL A N 1
ATOM 658 C CA . VAL A 1 82 ? 0.785 -2.125 -9.714 1.00 94.19 82 VAL A CA 1
ATOM 659 C C . VAL A 1 82 ? 1.331 -1.812 -8.327 1.00 94.19 82 VAL A C 1
ATOM 661 O O . VAL A 1 82 ? 2.416 -2.261 -7.957 1.00 94.19 82 VAL A O 1
ATOM 664 N N . PHE A 1 83 ? 0.586 -1.035 -7.544 1.00 94.44 83 PHE A N 1
ATOM 665 C CA . PHE A 1 83 ? 0.946 -0.734 -6.163 1.00 94.44 83 PHE A CA 1
ATOM 666 C C . PHE A 1 83 ? 0.726 -1.946 -5.247 1.00 94.44 83 PHE A C 1
ATOM 668 O O . PHE A 1 83 ? -0.331 -2.568 -5.288 1.00 94.44 83 PHE A O 1
ATOM 675 N N . ASN A 1 84 ? 1.695 -2.264 -4.386 1.00 91.00 84 ASN A N 1
ATOM 676 C CA . ASN A 1 84 ? 1.644 -3.416 -3.472 1.00 91.00 84 ASN A CA 1
ATOM 677 C C . ASN A 1 84 ? 1.553 -3.033 -1.980 1.00 91.00 84 ASN A C 1
ATOM 679 O O . ASN A 1 84 ? 1.801 -3.870 -1.113 1.00 91.00 84 ASN A O 1
ATOM 683 N N . GLY A 1 85 ? 1.233 -1.770 -1.681 1.00 89.69 85 GLY A N 1
ATOM 684 C CA . GLY A 1 85 ? 1.109 -1.244 -0.318 1.00 89.69 85 GLY A CA 1
ATOM 685 C C . GLY A 1 85 ? 2.269 -0.344 0.117 1.00 89.69 85 GLY A C 1
ATOM 686 O O . GLY A 1 85 ? 2.043 0.614 0.853 1.00 89.69 85 GLY A O 1
ATOM 687 N N . GLU A 1 86 ? 3.480 -0.577 -0.398 1.00 89.00 86 GLU A N 1
ATOM 688 C CA . GLU A 1 86 ? 4.668 0.271 -0.152 1.00 89.00 86 GLU A CA 1
ATOM 689 C C . GLU A 1 86 ? 5.385 0.665 -1.449 1.00 89.00 86 GLU A C 1
ATOM 691 O O . GLU A 1 86 ? 5.920 1.767 -1.576 1.00 89.00 86 GLU A O 1
ATOM 696 N N . HIS A 1 87 ? 5.374 -0.221 -2.441 1.00 92.75 87 HIS A N 1
ATOM 697 C CA . HIS A 1 87 ? 6.119 -0.092 -3.683 1.00 92.75 87 HIS A CA 1
ATOM 698 C C . HIS A 1 87 ? 5.209 -0.266 -4.903 1.00 92.75 87 HIS A C 1
ATOM 700 O O . HIS A 1 87 ? 4.082 -0.749 -4.810 1.00 92.75 87 HIS A O 1
ATOM 706 N N . MET A 1 88 ? 5.720 0.113 -6.069 1.00 92.81 88 MET A N 1
ATOM 707 C CA . MET A 1 88 ? 5.128 -0.200 -7.363 1.00 92.81 88 MET A CA 1
ATOM 708 C C . MET A 1 88 ? 5.905 -1.357 -7.987 1.00 92.81 88 MET A C 1
ATOM 710 O O . MET A 1 88 ? 7.123 -1.268 -8.122 1.00 92.81 88 MET A O 1
ATOM 714 N N . VAL A 1 89 ? 5.214 -2.418 -8.389 1.00 92.94 89 VAL A N 1
ATOM 715 C CA . VAL A 1 89 ? 5.781 -3.488 -9.216 1.00 92.94 89 VAL A CA 1
ATOM 716 C C . VAL A 1 89 ? 5.545 -3.113 -10.674 1.00 92.94 89 VAL A C 1
ATOM 718 O O . VAL A 1 89 ? 4.396 -3.046 -11.109 1.00 92.94 89 VAL A O 1
ATOM 721 N N . GLY A 1 90 ? 6.614 -2.789 -11.397 1.00 91.62 90 GLY A N 1
ATOM 722 C CA . GLY A 1 90 ? 6.555 -2.411 -12.806 1.00 91.62 90 GLY A CA 1
ATOM 723 C C . GLY A 1 90 ? 6.227 -3.590 -13.719 1.00 91.62 90 GLY A C 1
ATOM 724 O O . GLY A 1 90 ? 6.427 -4.751 -13.363 1.00 91.62 90 GLY A O 1
ATOM 725 N N . GLU A 1 91 ? 5.767 -3.287 -14.931 1.00 87.88 91 GLU A N 1
ATOM 726 C CA . GLU A 1 91 ? 5.584 -4.272 -16.011 1.00 87.88 91 GLU A CA 1
ATOM 727 C C . GLU A 1 91 ? 6.885 -4.993 -16.404 1.00 87.88 91 GLU A C 1
ATOM 729 O O . GLU A 1 91 ? 6.851 -6.084 -16.968 1.00 87.88 91 GLU A O 1
ATOM 734 N N . ASP A 1 92 ? 8.039 -4.409 -16.080 1.00 84.56 92 ASP A N 1
ATOM 735 C CA . ASP A 1 92 ? 9.360 -5.016 -16.242 1.00 84.56 92 ASP A CA 1
ATOM 736 C C . ASP A 1 92 ? 9.756 -5.951 -15.084 1.00 84.56 92 ASP A C 1
ATOM 738 O O . ASP A 1 92 ? 10.865 -6.486 -15.070 1.00 84.56 92 ASP A O 1
ATOM 742 N N . GLY A 1 93 ? 8.862 -6.151 -14.111 1.00 85.19 93 GLY A N 1
ATOM 743 C CA . GLY A 1 93 ? 9.086 -6.966 -12.920 1.00 85.19 93 GLY A CA 1
ATOM 744 C C . GLY A 1 93 ? 9.922 -6.277 -11.841 1.00 85.19 93 GLY A C 1
ATOM 745 O O . GLY A 1 93 ? 10.166 -6.879 -10.794 1.00 85.19 93 GLY A O 1
ATOM 746 N N . GLN A 1 94 ? 10.350 -5.030 -12.059 1.00 85.88 94 GLN A N 1
ATOM 747 C CA . GLN A 1 94 ? 11.162 -4.296 -11.096 1.00 85.88 94 GLN A CA 1
ATOM 748 C C . GLN A 1 94 ? 10.303 -3.641 -10.015 1.00 85.88 94 GLN A C 1
ATOM 750 O O . GLN A 1 94 ? 9.154 -3.253 -10.235 1.00 85.88 94 GLN A O 1
ATOM 755 N N . ILE A 1 95 ? 10.876 -3.502 -8.819 1.00 89.62 95 ILE A N 1
ATOM 756 C CA . ILE A 1 95 ? 10.212 -2.877 -7.674 1.00 89.62 95 ILE A CA 1
ATOM 757 C C . ILE A 1 95 ? 10.702 -1.437 -7.537 1.00 89.62 95 ILE A C 1
ATOM 759 O O . ILE A 1 95 ? 11.889 -1.183 -7.336 1.00 89.62 95 ILE A O 1
ATOM 763 N N . TYR A 1 96 ? 9.770 -0.492 -7.589 1.00 90.62 96 TYR A N 1
ATOM 764 C CA . TYR A 1 96 ? 10.035 0.935 -7.463 1.00 90.62 96 TYR A CA 1
ATOM 765 C C . TYR A 1 96 ? 9.473 1.475 -6.154 1.00 90.62 96 TYR A C 1
ATOM 767 O O . TYR A 1 96 ? 8.288 1.315 -5.853 1.00 90.62 96 TYR A O 1
ATOM 775 N N . HIS A 1 97 ? 10.316 2.153 -5.376 1.00 91.94 97 HIS A N 1
ATOM 776 C CA . HIS A 1 97 ? 9.912 2.681 -4.080 1.00 91.94 97 HIS A CA 1
ATOM 777 C C . HIS A 1 97 ? 8.965 3.877 -4.234 1.00 91.94 97 HIS A C 1
ATOM 779 O O . HIS A 1 97 ? 9.342 4.906 -4.802 1.00 91.94 97 HIS A O 1
ATOM 785 N N . VAL A 1 98 ? 7.746 3.768 -3.702 1.00 92.06 98 VAL A N 1
ATOM 786 C CA . VAL A 1 98 ? 6.754 4.847 -3.765 1.00 92.06 98 VAL A CA 1
ATOM 787 C C . VAL A 1 98 ? 6.889 5.716 -2.511 1.00 92.06 98 VAL A C 1
ATOM 789 O O . VAL A 1 98 ? 6.903 5.198 -1.396 1.00 92.06 98 VAL A O 1
ATOM 792 N N . PRO A 1 99 ? 6.987 7.052 -2.633 1.00 91.88 99 PRO A N 1
ATOM 793 C CA . PRO A 1 99 ? 7.047 7.921 -1.463 1.00 91.88 99 PRO A CA 1
ATOM 794 C C . PRO A 1 99 ? 5.802 7.771 -0.576 1.00 91.88 99 PRO A C 1
ATOM 796 O O . PRO A 1 99 ? 4.680 8.000 -1.034 1.00 91.88 99 PRO A O 1
ATOM 799 N N . ALA A 1 100 ? 5.994 7.481 0.715 1.00 90.06 100 ALA A N 1
ATOM 800 C CA . ALA A 1 100 ? 4.894 7.257 1.662 1.00 90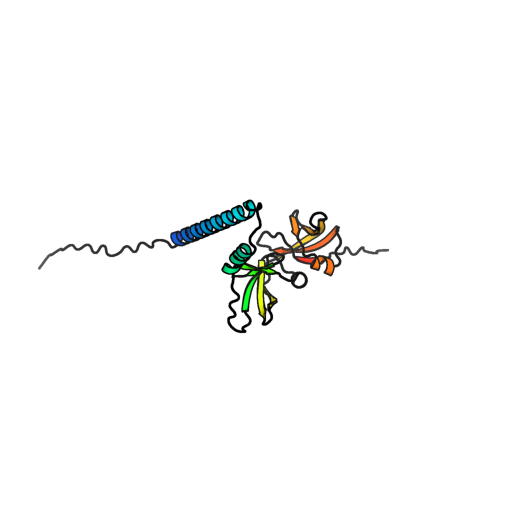.06 100 ALA A CA 1
ATOM 801 C C . ALA A 1 100 ? 3.894 8.429 1.720 1.00 90.06 100 ALA A C 1
ATOM 803 O O . ALA A 1 100 ? 2.693 8.213 1.834 1.00 90.06 100 ALA A O 1
ATOM 804 N N . ASN A 1 101 ? 4.375 9.668 1.567 1.00 91.12 101 ASN A N 1
ATOM 805 C CA . ASN A 1 101 ? 3.534 10.870 1.517 1.00 91.12 101 ASN A CA 1
ATOM 806 C C . ASN A 1 101 ? 2.650 10.942 0.266 1.00 91.12 101 ASN A C 1
ATOM 808 O O . ASN A 1 101 ? 1.548 11.484 0.316 1.00 91.12 101 ASN A O 1
ATOM 812 N N . TYR A 1 102 ? 3.140 10.449 -0.874 1.00 93.31 102 TYR A N 1
ATOM 813 C CA . TYR A 1 102 ? 2.341 10.379 -2.093 1.00 93.31 102 TYR A CA 1
ATOM 814 C C . TYR A 1 102 ? 1.264 9.301 -1.955 1.00 93.31 102 TYR A C 1
ATOM 816 O O . TYR A 1 102 ? 0.097 9.555 -2.264 1.00 93.31 102 TYR A O 1
ATOM 824 N N . ALA A 1 103 ? 1.651 8.135 -1.429 1.00 93.06 103 ALA A N 1
ATOM 825 C CA . ALA A 1 103 ? 0.746 7.020 -1.201 1.00 93.06 103 ALA A CA 1
ATOM 826 C C . ALA A 1 103 ? -0.356 7.353 -0.180 1.00 93.06 103 ALA A C 1
ATOM 828 O O . ALA A 1 103 ? -1.524 7.057 -0.432 1.00 93.06 103 ALA A O 1
ATOM 829 N N . SER A 1 104 ? -0.023 8.048 0.916 1.00 91.00 104 SER A N 1
ATOM 830 C CA . SER A 1 104 ? -1.000 8.484 1.921 1.00 91.00 104 SER A CA 1
ATOM 831 C C . SER A 1 104 ? -1.978 9.526 1.375 1.00 91.00 104 SER A C 1
ATOM 833 O O . SER A 1 104 ? -3.189 9.354 1.496 1.00 91.00 104 SER A O 1
ATOM 835 N N . LYS A 1 105 ? -1.476 10.580 0.714 1.00 90.19 105 LYS A N 1
ATOM 836 C CA . LYS A 1 105 ? -2.312 11.658 0.153 1.00 90.19 105 LYS A CA 1
ATOM 837 C C . LYS A 1 105 ? -3.237 11.172 -0.958 1.00 90.19 105 LYS A C 1
ATOM 839 O O . LYS A 1 105 ? -4.380 11.613 -1.030 1.00 90.19 105 LYS A O 1
ATOM 844 N N . SER A 1 106 ? -2.751 10.268 -1.806 1.00 92.06 106 SER A N 1
ATOM 845 C CA . SER A 1 106 ? -3.542 9.697 -2.904 1.00 92.06 106 SER A CA 1
ATOM 846 C C . SER A 1 106 ? -4.429 8.532 -2.448 1.00 92.06 106 SER A C 1
ATOM 848 O O . SER A 1 106 ? -5.197 8.012 -3.253 1.00 92.06 106 SER A O 1
ATOM 850 N N . LYS A 1 107 ? -4.340 8.134 -1.165 1.00 94.44 107 LYS A N 1
ATOM 851 C CA . LYS A 1 107 ? -5.052 6.992 -0.572 1.00 94.44 107 LYS A CA 1
ATOM 852 C C . LYS A 1 107 ? -4.892 5.729 -1.426 1.00 94.44 107 LYS A C 1
ATOM 854 O O . LYS A 1 107 ? -5.887 5.098 -1.786 1.00 94.44 107 LYS A O 1
ATOM 859 N N . LEU A 1 108 ? -3.642 5.426 -1.790 1.00 93.75 108 LEU A N 1
ATOM 860 C CA . LEU A 1 108 ? -3.324 4.291 -2.654 1.00 93.75 108 LEU A CA 1
ATOM 861 C C . LEU A 1 108 ? -3.638 2.975 -1.952 1.00 93.75 108 LEU A C 1
ATOM 863 O O . LEU A 1 108 ? -3.263 2.773 -0.796 1.00 93.75 108 LEU A O 1
ATOM 867 N N . VAL A 1 109 ? -4.294 2.084 -2.679 1.00 93.56 109 VAL A N 1
ATOM 868 C CA . VAL A 1 109 ? -4.688 0.754 -2.218 1.00 93.56 109 VAL A CA 1
ATOM 869 C C . VAL A 1 109 ? -3.927 -0.299 -3.029 1.00 93.56 109 VAL A C 1
ATOM 871 O O . VAL A 1 109 ? -3.569 -0.054 -4.182 1.00 93.56 109 VAL A O 1
ATOM 874 N N . GLU A 1 110 ? -3.626 -1.455 -2.426 1.00 93.06 110 GLU A N 1
ATOM 875 C CA . GLU A 1 110 ? -3.026 -2.580 -3.159 1.00 93.06 110 GLU A CA 1
ATOM 876 C C . GLU A 1 110 ? -3.815 -2.875 -4.436 1.00 93.06 110 GLU A C 1
ATOM 878 O O . GLU A 1 110 ? -5.038 -2.983 -4.409 1.00 93.06 110 GLU A O 1
ATOM 883 N N . GLY A 1 111 ? -3.108 -3.006 -5.555 1.00 90.62 111 GLY A N 1
ATOM 884 C CA . GLY A 1 111 ? -3.723 -3.209 -6.859 1.00 90.62 111 GLY A CA 1
ATOM 885 C C . GLY A 1 111 ? -3.947 -1.933 -7.673 1.00 90.62 111 GLY A C 1
ATOM 886 O O . GLY A 1 111 ? -4.253 -2.037 -8.859 1.00 90.62 111 GLY A O 1
ATOM 887 N N . ASP A 1 112 ? -3.760 -0.741 -7.097 1.00 92.75 112 ASP A N 1
ATOM 888 C CA . ASP A 1 112 ? -3.871 0.512 -7.849 1.00 92.75 112 ASP A CA 1
ATOM 889 C C . ASP A 1 112 ? -2.851 0.572 -8.993 1.00 92.75 112 ASP A C 1
ATOM 891 O O . ASP A 1 112 ? -1.658 0.306 -8.806 1.00 92.75 112 ASP A O 1
ATOM 895 N N . LEU A 1 113 ? -3.321 0.984 -10.176 1.00 93.69 113 LEU A N 1
ATOM 896 C CA . LEU A 1 113 ? -2.470 1.140 -11.349 1.00 93.69 113 LEU A CA 1
ATOM 897 C C . LEU A 1 113 ? -1.765 2.495 -11.301 1.00 93.69 113 LEU A C 1
ATOM 899 O O . LEU A 1 113 ? -2.395 3.563 -11.317 1.00 93.69 113 LEU A O 1
ATOM 903 N N . LEU A 1 114 ? -0.441 2.448 -11.278 1.00 95.06 114 LEU A N 1
ATOM 904 C CA . LEU A 1 114 ? 0.439 3.600 -11.256 1.00 95.06 114 LEU A CA 1
ATOM 905 C C . LEU A 1 114 ? 1.182 3.724 -12.585 1.00 95.06 114 LEU A C 1
ATOM 907 O O . LEU A 1 114 ? 1.539 2.743 -13.229 1.00 95.06 114 LEU A O 1
ATOM 911 N N . LYS A 1 115 ? 1.449 4.968 -12.965 1.00 94.69 115 LYS A N 1
ATOM 912 C CA . LYS A 1 115 ? 2.402 5.332 -14.003 1.00 94.69 115 LYS A CA 1
ATOM 913 C C . LYS A 1 115 ? 3.622 5.951 -13.347 1.00 94.69 115 LYS A C 1
ATOM 915 O O . LYS A 1 115 ? 3.496 6.930 -12.609 1.00 94.69 115 LYS A O 1
ATOM 920 N N . LEU A 1 116 ? 4.782 5.395 -13.648 1.00 92.94 116 LEU A N 1
ATOM 921 C CA . LEU A 1 116 ? 6.084 5.927 -13.295 1.00 92.94 116 LEU A CA 1
ATOM 922 C C . LEU A 1 116 ? 6.671 6.647 -14.506 1.00 92.94 116 LEU A C 1
ATOM 924 O O . LEU A 1 116 ? 6.828 6.056 -15.570 1.00 92.94 116 LEU A O 1
ATOM 928 N N . THR A 1 117 ? 7.038 7.909 -14.330 1.00 91.31 117 THR A N 1
ATOM 929 C CA . THR A 1 117 ? 7.884 8.640 -15.273 1.00 91.31 117 THR A CA 1
ATOM 930 C C . THR A 1 117 ? 9.252 8.838 -14.639 1.00 91.31 117 THR A C 1
ATOM 932 O O . THR A 1 117 ? 9.368 9.441 -13.569 1.00 91.31 117 THR A O 1
ATOM 935 N N . ILE A 1 118 ? 10.284 8.327 -15.300 1.00 87.19 118 ILE A N 1
ATOM 936 C CA . ILE A 1 118 ? 11.680 8.550 -14.938 1.00 87.19 118 ILE A CA 1
ATOM 937 C C . ILE A 1 118 ? 12.149 9.758 -15.743 1.00 87.19 118 ILE A C 1
ATOM 939 O O . ILE A 1 118 ? 12.320 9.651 -16.956 1.00 87.19 118 ILE A O 1
ATOM 943 N N . VAL A 1 119 ? 12.301 10.900 -15.071 1.00 86.19 119 VAL A N 1
ATOM 944 C CA . VAL A 1 119 ? 12.748 12.140 -15.723 1.00 86.19 119 VAL A CA 1
ATOM 945 C C . VAL A 1 119 ? 14.268 12.207 -15.803 1.00 86.19 119 VAL A C 1
ATOM 947 O O . VAL A 1 119 ? 14.971 11.616 -14.971 1.00 86.19 119 VAL A O 1
ATOM 950 N N . ASP A 1 120 ? 14.772 13.002 -16.746 1.00 70.81 120 ASP A N 1
ATOM 951 C CA . ASP A 1 120 ? 16.194 13.330 -16.849 1.00 70.81 120 ASP A CA 1
ATOM 952 C C . ASP A 1 120 ? 16.716 13.858 -15.496 1.00 70.81 120 ASP A C 1
ATOM 954 O O . ASP A 1 120 ? 16.231 14.848 -14.938 1.00 70.81 120 ASP A O 1
ATOM 958 N N . GLY A 1 121 ? 17.661 13.118 -14.910 1.00 68.31 121 GLY A N 1
ATOM 959 C CA . GLY A 1 121 ? 18.146 13.318 -13.538 1.00 68.31 121 GLY A CA 1
ATOM 960 C C . GLY A 1 121 ? 17.751 12.221 -12.542 1.00 68.31 121 GLY A C 1
ATOM 961 O O . GLY A 1 121 ? 18.059 12.346 -11.360 1.00 68.31 121 GLY A O 1
ATOM 962 N N . GLY A 1 122 ? 17.078 11.153 -12.988 1.00 77.44 122 GLY A N 1
ATOM 963 C CA . GLY A 1 122 ? 16.822 9.954 -12.179 1.00 77.44 122 GLY A CA 1
ATOM 964 C C . GLY A 1 122 ? 15.741 10.125 -11.111 1.00 77.44 122 GLY A C 1
ATOM 965 O O . GLY A 1 122 ? 15.631 9.301 -10.205 1.00 77.44 122 GLY A O 1
ATOM 966 N N . ARG A 1 123 ? 14.934 11.191 -11.192 1.00 82.75 123 ARG A N 1
ATOM 967 C CA . ARG A 1 123 ? 13.790 11.373 -10.289 1.00 82.75 123 ARG A CA 1
ATOM 968 C C . ARG A 1 123 ? 12.617 10.521 -10.768 1.00 82.75 123 ARG A C 1
ATOM 970 O O . ARG A 1 123 ? 12.309 10.481 -11.957 1.00 82.75 123 ARG A O 1
ATOM 977 N N . PHE A 1 124 ? 11.936 9.898 -9.815 1.00 89.56 124 PHE A N 1
ATOM 978 C CA . PHE A 1 124 ? 10.745 9.093 -10.059 1.00 89.56 124 PHE A CA 1
ATOM 979 C C . PHE A 1 124 ? 9.487 9.912 -9.791 1.00 89.56 124 PHE A C 1
ATOM 981 O O . PHE A 1 124 ? 9.247 10.351 -8.664 1.00 89.56 124 PHE A O 1
ATOM 988 N N . LEU A 1 125 ? 8.681 10.119 -10.830 1.00 90.19 125 LEU A N 1
ATOM 989 C CA . LEU A 1 125 ? 7.375 10.753 -10.722 1.00 90.19 125 LEU A CA 1
ATOM 990 C C . LEU A 1 125 ? 6.285 9.691 -10.846 1.00 90.19 125 LEU A C 1
ATOM 992 O O . LEU A 1 125 ? 6.130 9.076 -11.897 1.00 90.19 125 LEU A O 1
ATOM 996 N N . PHE A 1 126 ? 5.512 9.510 -9.779 1.00 92.81 126 PHE A N 1
ATOM 997 C CA . PHE A 1 126 ? 4.385 8.584 -9.752 1.00 92.81 126 PHE A CA 1
ATOM 998 C C . PHE A 1 126 ? 3.073 9.325 -10.001 1.00 92.81 126 PHE A C 1
ATOM 1000 O O . PHE A 1 126 ? 2.826 10.389 -9.427 1.00 92.81 126 PHE A O 1
ATOM 1007 N N . LYS A 1 127 ? 2.215 8.742 -10.836 1.00 93.69 127 LYS A N 1
ATOM 1008 C CA . LYS A 1 127 ? 0.846 9.202 -11.065 1.00 93.69 127 LYS A CA 1
ATOM 1009 C C . LYS A 1 127 ? -0.114 8.019 -11.068 1.00 93.69 127 LYS A C 1
ATOM 1011 O O . LYS A 1 127 ? 0.051 7.100 -11.860 1.00 93.69 127 LYS A O 1
ATOM 1016 N N . GLN A 1 128 ? -1.153 8.069 -10.243 1.00 94.88 128 GLN A N 1
ATOM 1017 C CA . GLN A 1 128 ? -2.248 7.102 -10.293 1.00 94.88 128 GLN A CA 1
ATOM 1018 C C . GLN A 1 128 ? -2.999 7.230 -11.626 1.00 94.88 128 GLN A C 1
ATOM 1020 O O . GLN A 1 128 ? -3.428 8.325 -12.004 1.00 94.88 128 GLN A O 1
ATOM 1025 N N . LYS A 1 129 ? -3.131 6.114 -12.350 1.00 91.25 129 LYS A N 1
ATOM 1026 C CA . LYS A 1 129 ? -3.902 6.037 -13.598 1.00 91.25 129 LYS A CA 1
ATOM 1027 C C . LYS A 1 129 ? -5.329 5.565 -13.382 1.00 91.25 129 LYS A C 1
ATOM 1029 O O . LYS A 1 129 ? -6.220 6.047 -14.073 1.00 91.25 129 LYS A O 1
ATOM 1034 N N . GLY A 1 130 ? -5.539 4.651 -12.442 1.00 85.75 130 GLY A N 1
ATOM 1035 C CA . GLY A 1 130 ? -6.860 4.129 -12.127 1.00 85.75 130 GLY A CA 1
ATOM 1036 C C . GLY A 1 130 ? -6.878 3.535 -10.723 1.00 85.75 130 GLY A C 1
ATOM 1037 O O . GLY A 1 130 ? -6.025 2.693 -10.435 1.00 85.75 130 GLY A O 1
ATOM 1038 N N . PRO A 1 131 ? -7.797 3.971 -9.846 1.00 89.56 131 PRO A N 1
ATOM 1039 C CA . PRO A 1 131 ? -8.014 3.295 -8.578 1.00 89.56 131 PRO A CA 1
ATOM 1040 C C . PRO A 1 131 ? -8.643 1.919 -8.825 1.00 89.56 131 PRO A C 1
ATOM 1042 O O . PRO A 1 131 ? -9.504 1.773 -9.696 1.00 89.56 131 PRO A O 1
ATOM 1045 N N . MET A 1 132 ? -8.243 0.925 -8.040 1.00 91.56 132 MET A N 1
ATOM 1046 C CA . MET A 1 132 ? -8.918 -0.370 -7.992 1.00 91.56 132 MET A CA 1
ATOM 1047 C C . MET A 1 132 ? -10.288 -0.242 -7.302 1.00 91.56 132 MET A C 1
ATOM 1049 O O . MET A 1 132 ? -10.512 0.645 -6.471 1.00 91.56 132 MET A O 1
ATOM 1053 N N . GLU A 1 133 ? -11.219 -1.146 -7.629 1.00 92.88 133 GLU A N 1
ATOM 1054 C CA . GLU A 1 133 ? -12.462 -1.288 -6.871 1.00 92.88 133 GLU A CA 1
ATOM 1055 C C . GLU A 1 133 ? -12.164 -1.578 -5.398 1.00 92.88 133 GLU A C 1
ATOM 1057 O O . GLU A 1 133 ? -11.483 -2.545 -5.046 1.00 92.88 133 GLU A O 1
ATOM 1062 N N . ARG A 1 134 ? -12.703 -0.729 -4.529 1.00 93.38 134 ARG A N 1
ATOM 1063 C CA . ARG A 1 134 ? -12.400 -0.733 -3.102 1.00 93.38 134 ARG A CA 1
ATOM 1064 C C . ARG A 1 134 ? -13.662 -0.677 -2.267 1.00 93.38 134 ARG A C 1
ATOM 1066 O O . ARG A 1 134 ? -14.638 -0.022 -2.631 1.00 93.38 134 ARG A O 1
ATOM 1073 N N . GLU A 1 135 ? -13.612 -1.363 -1.143 1.00 93.81 135 GLU A N 1
ATOM 1074 C CA . GLU A 1 135 ? -14.623 -1.351 -0.103 1.00 93.81 135 GLU A CA 1
ATOM 1075 C C . GLU A 1 135 ? -14.150 -0.469 1.051 1.00 93.81 135 GLU A C 1
ATOM 1077 O O . GLU A 1 135 ? -12.954 -0.367 1.344 1.00 93.81 135 GLU A O 1
ATOM 1082 N N . ARG A 1 136 ? -15.107 0.200 1.691 1.00 94.88 136 ARG A N 1
ATOM 1083 C CA . ARG A 1 136 ? -14.857 0.997 2.883 1.00 94.88 136 ARG A CA 1
ATOM 1084 C C . ARG A 1 136 ? -15.210 0.178 4.114 1.00 94.88 136 ARG A C 1
ATOM 1086 O O . ARG A 1 136 ? -16.345 -0.266 4.252 1.00 94.88 136 ARG A O 1
ATOM 1093 N N . CYS A 1 137 ? -14.262 0.079 5.034 1.00 93.12 137 CYS A N 1
ATOM 1094 C CA . CYS A 1 137 ? -14.439 -0.597 6.312 1.00 93.12 137 CYS A CA 1
ATOM 1095 C C . CYS A 1 137 ? -14.134 0.368 7.456 1.00 93.12 137 CYS A C 1
ATOM 1097 O O . CYS A 1 137 ? -13.331 1.290 7.310 1.00 93.12 137 CYS A O 1
ATOM 1099 N N . VAL A 1 138 ? -14.757 0.142 8.608 1.00 94.69 138 VAL A N 1
ATOM 1100 C CA . VAL A 1 138 ? -14.409 0.829 9.855 1.00 94.69 138 VAL A CA 1
ATOM 1101 C C . VAL A 1 138 ? -13.644 -0.146 10.734 1.00 94.69 138 VAL A C 1
ATOM 1103 O O . VAL A 1 138 ? -13.988 -1.327 10.806 1.00 94.69 138 VAL A O 1
ATOM 1106 N N . GLY A 1 139 ? -12.581 0.336 11.363 1.00 94.38 139 GLY A N 1
ATOM 1107 C CA . GLY A 1 139 ? -11.774 -0.470 12.260 1.00 94.38 139 GLY A CA 1
ATOM 1108 C C . GLY A 1 139 ? -11.074 0.360 13.317 1.00 94.38 139 GLY A C 1
ATOM 1109 O O . GLY A 1 139 ? -11.081 1.588 13.279 1.00 94.38 139 GLY A O 1
ATOM 1110 N N . THR A 1 140 ? -10.439 -0.336 14.249 1.00 95.25 140 THR A N 1
ATOM 1111 C CA . THR A 1 140 ? -9.682 0.284 15.337 1.00 95.25 140 THR A CA 1
ATOM 1112 C C . THR A 1 140 ? -8.208 0.352 14.965 1.00 95.25 140 THR A C 1
ATOM 1114 O O . THR A 1 140 ? -7.619 -0.654 14.552 1.00 95.25 140 THR A O 1
ATOM 1117 N N . LEU A 1 141 ? -7.604 1.530 15.109 1.00 95.00 141 LEU A N 1
ATOM 1118 C CA . LEU A 1 141 ? -6.178 1.743 14.902 1.00 95.00 141 LEU A CA 1
ATOM 1119 C C . LEU A 1 141 ? -5.383 1.133 16.064 1.00 95.00 141 LEU A C 1
ATOM 1121 O O . LEU A 1 141 ? -5.657 1.384 17.233 1.00 95.00 141 LEU A O 1
ATOM 1125 N N . VAL A 1 142 ? -4.377 0.329 15.745 1.00 94.19 142 VAL A N 1
ATOM 1126 C CA . VAL A 1 142 ? -3.519 -0.375 16.699 1.00 94.19 142 VAL A CA 1
ATOM 1127 C C . VAL A 1 142 ? -2.064 -0.138 16.320 1.00 94.19 142 VAL A C 1
ATOM 1129 O O . VAL A 1 142 ? -1.693 -0.198 15.145 1.00 94.19 142 VAL A O 1
ATOM 1132 N N . TYR A 1 143 ? -1.228 0.104 17.324 1.00 92.81 143 TYR A N 1
ATOM 1133 C CA . TYR A 1 143 ? 0.215 0.161 17.148 1.00 92.81 143 TYR A CA 1
ATOM 1134 C C . TYR A 1 143 ? 0.843 -1.178 17.530 1.00 92.81 143 TYR A C 1
ATOM 1136 O O . TYR A 1 143 ? 0.598 -1.699 18.616 1.00 92.81 143 TYR A O 1
ATOM 1144 N N . ASP A 1 144 ? 1.628 -1.754 16.624 1.00 89.50 144 ASP A N 1
ATOM 1145 C CA . ASP A 1 144 ? 2.408 -2.956 16.894 1.00 89.50 144 ASP A CA 1
ATOM 1146 C C . ASP A 1 144 ? 3.802 -2.544 17.377 1.00 89.50 144 ASP A C 1
ATOM 1148 O O . ASP A 1 144 ? 4.647 -2.144 16.573 1.00 89.50 144 ASP A O 1
ATOM 1152 N N . GLU A 1 145 ? 4.037 -2.626 18.688 1.00 87.12 145 GLU A N 1
ATOM 1153 C CA . GLU A 1 145 ? 5.309 -2.228 19.302 1.00 87.12 145 GLU A CA 1
ATOM 1154 C C . GLU A 1 145 ? 6.485 -3.125 18.894 1.00 87.12 145 GLU A C 1
ATOM 1156 O O . GLU A 1 145 ? 7.622 -2.659 18.864 1.00 87.12 145 GLU A O 1
ATOM 1161 N N . GLN A 1 146 ? 6.251 -4.391 18.536 1.00 85.25 146 GLN A N 1
ATOM 1162 C CA . GLN A 1 146 ? 7.340 -5.289 18.139 1.00 85.25 146 GLN A CA 1
ATOM 1163 C C . GLN A 1 146 ? 7.849 -4.958 16.739 1.00 85.25 146 GLN A C 1
ATOM 1165 O O . GLN A 1 146 ? 9.053 -4.944 16.495 1.00 85.25 146 GLN A O 1
ATOM 1170 N N . LEU A 1 147 ? 6.925 -4.685 15.818 1.00 81.81 147 LEU A N 1
ATOM 1171 C CA . LEU A 1 147 ? 7.250 -4.385 14.425 1.00 81.81 147 LEU A CA 1
ATOM 1172 C C . LEU A 1 147 ? 7.382 -2.884 14.147 1.00 81.81 147 LEU A C 1
ATOM 1174 O O . LEU A 1 147 ? 7.733 -2.523 13.029 1.00 81.81 147 LEU A O 1
ATOM 1178 N N . GLN A 1 148 ? 7.080 -2.022 15.125 1.00 86.19 148 GLN A N 1
ATOM 1179 C CA . GLN A 1 148 ? 7.027 -0.560 14.980 1.00 86.19 148 GLN A CA 1
ATOM 1180 C C . GLN A 1 148 ? 6.158 -0.137 13.780 1.00 86.19 148 GLN A C 1
ATOM 1182 O O . GLN A 1 148 ? 6.511 0.740 12.990 1.00 86.19 148 GLN A O 1
ATOM 1187 N N . THR A 1 149 ? 5.014 -0.810 13.604 1.00 88.12 149 THR A N 1
ATOM 1188 C CA . THR A 1 149 ? 4.103 -0.586 12.468 1.00 88.12 149 THR A CA 1
ATOM 1189 C C . THR A 1 149 ? 2.689 -0.293 12.937 1.00 88.12 149 THR A C 1
ATOM 1191 O O . THR A 1 149 ? 2.194 -0.879 13.898 1.00 88.12 149 THR A O 1
ATOM 1194 N N . TRP A 1 150 ? 2.011 0.588 12.207 1.00 92.69 150 TRP A N 1
ATOM 1195 C CA . TRP A 1 150 ? 0.595 0.858 12.411 1.00 92.69 150 TRP A CA 1
ATOM 1196 C C . TRP A 1 150 ? -0.263 -0.165 11.673 1.00 92.69 150 TRP A C 1
ATOM 1198 O O . TRP A 1 150 ? 0.000 -0.514 10.515 1.00 92.69 150 TRP A O 1
ATOM 1208 N N . LYS A 1 151 ? -1.306 -0.641 12.349 1.00 94.50 151 LYS A N 1
ATOM 1209 C CA . LYS A 1 151 ? -2.272 -1.598 11.815 1.00 94.50 151 LYS A CA 1
ATOM 1210 C C . LYS A 1 151 ? -3.689 -1.163 12.158 1.00 94.50 151 LYS A C 1
ATOM 1212 O O . LYS A 1 151 ? -3.909 -0.500 13.159 1.00 94.50 151 LYS A O 1
ATOM 1217 N N . VAL A 1 152 ? -4.658 -1.568 11.353 1.00 94.56 152 VAL A N 1
ATOM 1218 C CA . VAL A 1 152 ? -6.082 -1.377 11.626 1.00 94.56 152 VAL A CA 1
ATOM 1219 C C . VAL A 1 152 ? -6.747 -2.738 11.706 1.00 94.56 152 VAL A C 1
ATOM 1221 O O . VAL A 1 152 ? -6.556 -3.581 10.826 1.00 94.56 152 VAL A O 1
ATOM 1224 N N . VAL A 1 153 ? -7.509 -2.960 12.774 1.00 94.44 153 VAL A N 1
ATOM 1225 C CA . VAL A 1 153 ? -8.309 -4.171 12.962 1.00 94.44 153 VAL A CA 1
ATOM 1226 C C . VAL A 1 153 ? -9.727 -3.885 12.483 1.00 94.44 153 VAL A C 1
ATOM 1228 O O . VAL A 1 153 ? -10.430 -3.092 13.102 1.00 94.44 153 VAL A O 1
ATOM 1231 N N . ALA A 1 154 ? -10.145 -4.521 11.390 1.00 92.06 154 ALA A N 1
ATOM 1232 C CA . ALA A 1 154 ? -11.484 -4.378 10.820 1.00 92.06 154 ALA A CA 1
ATOM 1233 C C . ALA A 1 154 ? -12.015 -5.753 10.398 1.00 92.06 154 ALA A C 1
ATOM 1235 O O . ALA A 1 154 ? -11.285 -6.536 9.790 1.00 92.06 154 ALA A O 1
ATOM 1236 N N . ASN A 1 155 ? -13.275 -6.060 10.722 1.00 87.50 155 ASN A N 1
ATOM 1237 C CA . ASN A 1 155 ? -13.931 -7.334 10.386 1.00 87.50 155 ASN A CA 1
ATOM 1238 C C . ASN A 1 155 ? -13.122 -8.588 10.797 1.00 87.50 155 ASN A C 1
ATOM 1240 O O . ASN A 1 155 ? -13.103 -9.589 10.087 1.00 87.50 155 ASN A O 1
ATOM 1244 N N . GLY A 1 156 ? -12.402 -8.523 11.924 1.00 86.44 156 GLY A N 1
ATOM 1245 C CA . GLY A 1 156 ? -11.544 -9.614 12.412 1.00 86.44 156 GLY A CA 1
ATOM 1246 C C . GLY A 1 156 ? -10.203 -9.777 11.680 1.00 86.44 156 GLY A C 1
ATOM 1247 O O . GLY A 1 156 ? -9.405 -10.631 12.062 1.00 86.44 156 GLY A O 1
ATOM 1248 N N . LEU A 1 157 ? -9.916 -8.949 10.671 1.00 90.44 157 LEU A N 1
ATOM 1249 C CA . LEU A 1 157 ? -8.662 -8.937 9.917 1.00 90.44 157 LEU A CA 1
ATOM 1250 C C . LEU A 1 157 ? -7.775 -7.760 10.340 1.00 90.44 157 LEU A C 1
ATOM 1252 O O . LEU A 1 157 ? -8.257 -6.714 10.774 1.00 90.44 157 LEU A O 1
ATOM 1256 N N . LYS A 1 158 ? -6.456 -7.944 10.219 1.00 92.62 158 LYS A N 1
ATOM 1257 C CA . LYS A 1 158 ? -5.441 -6.927 10.530 1.00 92.62 158 LYS A CA 1
ATOM 1258 C C . LYS A 1 158 ? -4.835 -6.403 9.235 1.00 92.62 158 LYS A C 1
ATOM 1260 O O . LYS A 1 158 ? -4.141 -7.149 8.549 1.00 92.62 158 LYS A O 1
ATOM 1265 N N . TYR A 1 159 ? -5.033 -5.123 8.957 1.00 93.69 159 TYR A N 1
ATOM 1266 C CA . TYR A 1 159 ? -4.465 -4.445 7.795 1.00 93.69 159 TYR A CA 1
ATOM 1267 C C . TYR A 1 159 ? -3.315 -3.542 8.219 1.00 93.69 159 TYR A C 1
ATOM 1269 O O . TYR A 1 159 ? -3.441 -2.794 9.182 1.00 93.69 159 TYR A O 1
ATOM 1277 N N . ARG A 1 160 ? -2.189 -3.585 7.509 1.00 93.75 160 ARG A N 1
ATOM 1278 C CA . ARG A 1 160 ? -1.102 -2.613 7.668 1.00 93.75 160 ARG A CA 1
ATOM 1279 C C . ARG A 1 160 ? -1.528 -1.285 7.056 1.00 93.75 160 ARG A C 1
ATOM 1281 O O . ARG A 1 160 ? -2.170 -1.256 6.009 1.00 93.75 160 ARG A O 1
ATOM 1288 N N . VAL A 1 161 ? -1.157 -0.187 7.697 1.00 93.88 161 VAL A N 1
ATOM 1289 C CA . VAL A 1 161 ? -1.427 1.162 7.190 1.00 93.88 161 VAL A CA 1
ATOM 1290 C C . VAL A 1 161 ? -0.142 1.971 7.167 1.00 93.88 161 VAL A C 1
ATOM 1292 O O . VAL A 1 161 ? 0.765 1.759 7.973 1.00 93.88 161 VAL A O 1
ATOM 1295 N N . LEU A 1 162 ? -0.053 2.908 6.226 1.00 92.12 162 LEU A N 1
ATOM 1296 C CA . LEU A 1 162 ? 1.124 3.758 6.094 1.00 92.12 162 LEU A CA 1
ATOM 1297 C C . LEU A 1 162 ? 1.255 4.687 7.315 1.00 92.12 162 LEU A C 1
ATOM 1299 O O . LEU A 1 162 ? 0.305 5.419 7.613 1.00 92.12 162 LEU A O 1
ATOM 1303 N N . PRO A 1 163 ? 2.433 4.752 7.969 1.00 90.50 163 PRO A N 1
ATOM 1304 C CA . PRO A 1 163 ? 2.665 5.6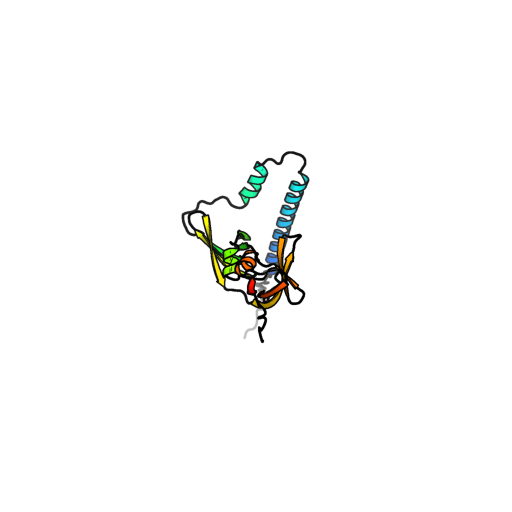70 9.085 1.00 90.50 163 PRO A CA 1
ATOM 1305 C C . PRO A 1 163 ? 2.385 7.130 8.712 1.00 90.50 163 PRO A C 1
ATOM 1307 O O . PRO A 1 163 ? 1.793 7.868 9.491 1.00 90.50 163 PRO A O 1
ATOM 1310 N N . ALA A 1 164 ? 2.721 7.522 7.477 1.00 89.62 164 ALA A N 1
ATOM 1311 C CA . ALA A 1 164 ? 2.450 8.860 6.955 1.00 89.62 164 ALA A CA 1
ATOM 1312 C C . ALA A 1 164 ? 0.951 9.212 6.955 1.00 89.62 164 ALA A C 1
ATOM 1314 O O . ALA A 1 164 ? 0.597 10.367 7.181 1.00 89.62 164 ALA A O 1
ATOM 1315 N N . SER A 1 165 ? 0.067 8.233 6.727 1.00 91.06 165 SER A N 1
ATOM 1316 C CA . SER A 1 165 ? -1.381 8.441 6.817 1.00 91.06 165 SER A CA 1
ATOM 1317 C C . SER A 1 165 ? -1.815 8.669 8.265 1.00 91.06 165 SER A C 1
ATOM 1319 O O . SER A 1 165 ? -2.593 9.580 8.531 1.00 91.06 165 SER A O 1
ATOM 1321 N N . VAL A 1 166 ? -1.277 7.890 9.209 1.00 91.25 166 VAL A N 1
ATOM 1322 C CA . VAL A 1 166 ? -1.585 8.036 10.641 1.00 91.25 166 VAL A CA 1
ATOM 1323 C C . VAL A 1 166 ? -1.141 9.403 11.157 1.00 91.25 166 VAL A C 1
ATOM 1325 O O . VAL A 1 166 ? -1.933 10.109 11.778 1.00 91.25 166 VAL A O 1
ATOM 1328 N N . SER A 1 167 ? 0.088 9.817 10.835 1.00 90.06 167 SER A N 1
ATOM 1329 C CA . SER A 1 167 ? 0.612 11.131 11.218 1.00 90.06 167 SER A CA 1
ATOM 1330 C C . SER A 1 167 ? -0.196 12.279 10.614 1.00 90.06 167 SER A C 1
ATOM 1332 O O . SER A 1 167 ? -0.442 13.264 11.299 1.00 90.06 167 SER A O 1
ATOM 1334 N N . PHE A 1 168 ? -0.649 12.156 9.361 1.00 89.06 168 PHE A N 1
ATOM 1335 C CA . PHE A 1 168 ? -1.458 13.190 8.707 1.00 89.06 168 PHE A CA 1
ATOM 1336 C C . PHE A 1 168 ? -2.799 13.420 9.417 1.00 89.06 168 PHE A C 1
ATOM 1338 O O . PHE A 1 168 ? -3.207 14.564 9.621 1.00 89.06 168 PHE A O 1
ATOM 1345 N N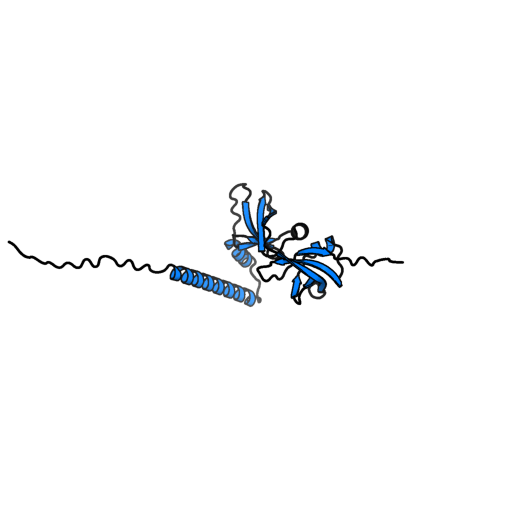 . TYR A 1 169 ? -3.469 12.342 9.828 1.00 89.19 169 TYR A N 1
ATOM 1346 C CA . TYR A 1 169 ? -4.734 12.436 10.556 1.00 89.19 169 TYR A CA 1
ATOM 1347 C C . TYR A 1 169 ? -4.555 12.656 12.066 1.00 89.19 169 TYR A C 1
ATOM 1349 O O . TYR A 1 169 ? -5.530 12.983 12.731 1.00 89.19 169 TYR A O 1
ATOM 1357 N N . HIS A 1 170 ? -3.329 12.584 12.595 1.00 89.50 170 HIS A N 1
ATOM 1358 C CA . HIS A 1 170 ? -3.031 12.624 14.035 1.00 89.50 170 HIS A CA 1
ATOM 1359 C C . HIS A 1 170 ? -3.703 11.476 14.807 1.00 89.50 170 HIS A C 1
ATOM 1361 O O . HIS A 1 170 ? -4.204 11.677 15.912 1.00 89.50 170 HIS A O 1
ATOM 1367 N N . GLY A 1 171 ? -3.737 10.286 14.201 1.00 88.44 171 GLY A N 1
ATOM 1368 C CA . GLY A 1 171 ? -4.356 9.106 14.801 1.00 88.44 171 GLY A CA 1
ATOM 1369 C C . GLY A 1 171 ? -3.546 8.550 15.970 1.00 88.44 171 GLY A C 1
ATOM 1370 O O . GLY A 1 171 ? -2.313 8.553 15.942 1.00 88.44 171 GLY A O 1
ATOM 1371 N N . GLN A 1 172 ? -4.251 8.051 16.978 1.00 91.31 172 GLN A N 1
ATOM 1372 C CA . GLN A 1 172 ? -3.701 7.395 18.160 1.00 91.31 172 GLN A CA 1
ATOM 1373 C C . GLN A 1 172 ? -4.176 5.941 18.234 1.00 91.31 172 GLN A C 1
ATOM 1375 O O . GLN A 1 172 ? -5.196 5.560 17.659 1.00 91.31 172 GLN A O 1
ATOM 1380 N N . ALA A 1 173 ? -3.418 5.095 18.933 1.00 92.00 173 ALA A N 1
ATOM 1381 C CA . ALA A 1 173 ? -3.853 3.724 19.172 1.00 92.00 173 ALA A CA 1
ATOM 1382 C C . ALA A 1 173 ? -5.169 3.732 19.971 1.00 92.00 173 ALA A C 1
ATOM 1384 O O . ALA A 1 173 ? -5.260 4.385 21.006 1.00 92.00 173 ALA A O 1
ATOM 1385 N N . GLY A 1 174 ? -6.171 3.004 19.482 1.00 91.38 174 GLY A N 1
ATOM 1386 C CA . GLY A 1 174 ? -7.532 2.997 20.020 1.00 91.38 174 GLY A CA 1
ATOM 1387 C C . GLY A 1 174 ? -8.533 3.834 19.222 1.00 91.38 174 GLY A C 1
ATOM 1388 O O . GLY A 1 174 ? -9.730 3.613 19.382 1.00 91.38 174 GLY A O 1
ATOM 1389 N N . ASP A 1 175 ? -8.084 4.724 18.331 1.00 92.62 175 ASP A N 1
ATOM 1390 C CA . ASP A 1 175 ? -8.995 5.528 17.512 1.00 92.62 175 ASP A CA 1
ATOM 1391 C C . ASP A 1 175 ? -9.756 4.672 16.491 1.00 92.62 175 ASP A C 1
ATOM 1393 O O . ASP A 1 175 ? -9.206 3.747 15.880 1.00 92.62 175 ASP A O 1
ATOM 1397 N N . GLU A 1 176 ? -11.014 5.031 16.240 1.00 94.38 176 GLU A N 1
ATOM 1398 C CA . GLU A 1 176 ? -11.769 4.491 15.114 1.00 94.38 176 GLU A CA 1
ATOM 1399 C C . GLU A 1 176 ? -11.378 5.203 13.816 1.00 94.38 176 GLU A C 1
ATOM 1401 O O . GLU A 1 176 ? -11.353 6.432 13.709 1.00 94.38 176 GLU A O 1
ATOM 1406 N N . VAL A 1 177 ? -11.075 4.414 12.791 1.00 94.88 177 VAL A N 1
ATOM 1407 C CA . VAL A 1 177 ? -10.663 4.892 11.471 1.00 94.88 177 VAL A CA 1
ATOM 1408 C C . VAL A 1 177 ? -11.505 4.250 10.384 1.00 94.88 177 VAL A C 1
ATOM 1410 O O . VAL A 1 177 ? -11.781 3.049 10.402 1.00 94.88 177 VAL A O 1
ATOM 1413 N N . ALA A 1 178 ? -11.862 5.050 9.385 1.00 95.00 178 ALA A N 1
ATOM 1414 C CA . ALA A 1 178 ? -12.348 4.539 8.117 1.00 95.00 178 ALA A CA 1
ATOM 1415 C C . ALA A 1 178 ? -11.151 4.188 7.226 1.00 95.00 178 ALA A C 1
ATOM 1417 O O . ALA A 1 178 ? -10.285 5.033 6.969 1.00 95.00 178 ALA A O 1
ATOM 1418 N N . ILE A 1 179 ? -11.115 2.952 6.737 1.00 95.25 179 ILE A N 1
ATOM 1419 C CA . ILE A 1 179 ? -10.096 2.447 5.818 1.00 95.25 179 ILE A CA 1
ATOM 1420 C C . ILE A 1 179 ? -10.709 2.019 4.486 1.00 95.25 179 ILE A C 1
ATOM 1422 O O . ILE A 1 179 ? -11.873 1.628 4.412 1.00 95.25 179 ILE A O 1
ATOM 1426 N N . LEU A 1 180 ? -9.892 2.069 3.440 1.00 94.75 180 LEU A N 1
ATOM 1427 C CA . LEU A 1 180 ? -10.192 1.562 2.109 1.00 94.75 180 LEU A CA 1
ATOM 1428 C C . LEU A 1 180 ? -9.344 0.317 1.853 1.00 94.75 180 LEU A C 1
ATOM 1430 O O . LEU A 1 180 ? -8.118 0.354 2.003 1.00 94.75 180 LEU A O 1
ATOM 1434 N N . VAL A 1 181 ? -10.005 -0.763 1.450 1.00 93.81 181 VAL A N 1
ATOM 1435 C CA . VAL A 1 181 ? -9.395 -2.053 1.101 1.00 93.81 181 VAL A CA 1
ATOM 1436 C C . VAL A 1 181 ? -9.860 -2.488 -0.290 1.00 93.81 181 VAL A C 1
ATOM 1438 O O . VAL A 1 181 ? -10.950 -2.088 -0.700 1.00 93.81 181 VAL A O 1
ATOM 1441 N N . PRO A 1 182 ? -9.088 -3.286 -1.045 1.00 91.94 182 PRO A N 1
ATOM 1442 C CA . PRO A 1 182 ? -9.560 -3.835 -2.312 1.00 91.94 182 PRO A CA 1
ATOM 1443 C C . PRO A 1 182 ? -10.785 -4.722 -2.094 1.00 91.94 182 PRO A C 1
ATOM 1445 O O . PRO A 1 182 ? -10.811 -5.527 -1.166 1.00 91.94 182 PRO A O 1
ATOM 1448 N N . LYS A 1 183 ? -11.787 -4.605 -2.967 1.00 90.19 183 LYS A N 1
ATOM 1449 C CA . LYS A 1 183 ? -13.012 -5.415 -2.879 1.00 90.19 183 LYS A CA 1
ATOM 1450 C C . LYS A 1 183 ? -12.810 -6.842 -3.399 1.00 90.19 183 LYS A C 1
ATOM 1452 O O . LYS A 1 183 ? -13.392 -7.789 -2.880 1.00 90.19 183 LYS A O 1
ATOM 1457 N N . SER A 1 184 ? -11.999 -6.986 -4.442 1.00 79.56 184 SER A N 1
ATOM 1458 C CA . SER A 1 184 ? -11.916 -8.222 -5.235 1.00 79.56 184 SER A CA 1
ATOM 1459 C C . SER A 1 184 ? -10.703 -9.093 -4.902 1.00 79.56 184 SER A C 1
ATOM 1461 O O . SER A 1 184 ? -10.610 -10.216 -5.395 1.00 79.56 184 SER A O 1
ATOM 1463 N N . THR A 1 185 ? -9.784 -8.603 -4.064 1.00 78.81 185 THR A N 1
ATOM 1464 C CA . THR A 1 185 ? -8.492 -9.252 -3.802 1.00 78.81 185 THR A CA 1
ATOM 1465 C C . THR A 1 185 ? -8.160 -9.185 -2.311 1.00 78.81 185 THR A C 1
ATOM 1467 O O . THR A 1 185 ? -8.302 -8.115 -1.715 1.00 78.81 185 THR A O 1
ATOM 1470 N N . PRO A 1 186 ? -7.692 -10.281 -1.683 1.00 82.31 186 PRO A N 1
ATOM 1471 C CA . PRO A 1 186 ? -7.193 -10.213 -0.316 1.00 82.31 186 PRO A CA 1
ATOM 1472 C C . PRO A 1 186 ? -5.988 -9.270 -0.251 1.00 82.31 186 PRO A C 1
ATOM 1474 O O . PRO A 1 186 ? -5.052 -9.400 -1.035 1.00 82.31 186 PRO A O 1
ATOM 1477 N N . SER A 1 187 ? -6.013 -8.349 0.709 1.00 87.69 187 SER A N 1
ATOM 1478 C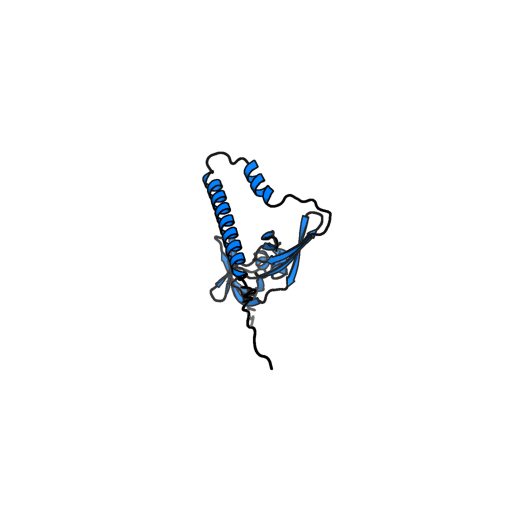 CA . SER A 1 187 ? -4.997 -7.309 0.877 1.00 87.69 187 SER A CA 1
ATOM 1479 C C . SER A 1 187 ? -4.378 -7.379 2.258 1.00 87.69 187 SER A C 1
ATOM 1481 O O . SER A 1 187 ? -5.071 -7.648 3.244 1.00 87.69 187 SER A O 1
ATOM 1483 N N . ARG A 1 188 ? -3.077 -7.104 2.351 1.00 90.38 188 ARG A N 1
ATOM 1484 C CA . ARG A 1 188 ? -2.392 -6.949 3.644 1.00 90.38 188 ARG A CA 1
ATOM 1485 C C . ARG A 1 188 ? -2.348 -5.496 4.084 1.00 90.38 188 ARG A C 1
ATOM 1487 O O . ARG A 1 188 ? -2.169 -5.237 5.273 1.00 90.38 188 ARG A O 1
ATOM 1494 N N . TRP A 1 189 ? -2.518 -4.573 3.151 1.00 93.12 189 TRP A N 1
ATOM 1495 C CA . TRP A 1 189 ? -2.473 -3.139 3.348 1.00 93.12 189 TRP A CA 1
ATOM 1496 C C . TRP A 1 189 ? -3.847 -2.502 3.157 1.00 93.12 189 TRP A C 1
ATOM 1498 O O . TRP A 1 189 ? -4.693 -2.981 2.400 1.00 93.12 189 TRP A O 1
ATOM 1508 N N . ALA A 1 190 ? -4.058 -1.389 3.846 1.00 94.06 190 ALA A N 1
ATOM 1509 C CA . ALA A 1 190 ? -5.229 -0.545 3.688 1.00 94.06 190 ALA A CA 1
ATOM 1510 C C . ALA A 1 190 ? -4.825 0.932 3.666 1.00 94.06 190 ALA A C 1
ATOM 1512 O O . ALA A 1 190 ? -3.847 1.343 4.301 1.00 94.06 190 ALA A O 1
ATOM 1513 N N . ALA A 1 191 ? -5.607 1.746 2.962 1.00 94.81 191 ALA A N 1
ATOM 1514 C CA . ALA A 1 191 ? -5.448 3.194 2.979 1.00 94.81 191 ALA A CA 1
ATOM 1515 C C . ALA A 1 191 ? -6.390 3.810 4.016 1.00 94.81 191 ALA A C 1
ATOM 1517 O O . ALA A 1 191 ? -7.577 3.504 4.029 1.00 94.81 191 ALA A O 1
ATOM 1518 N N . ILE A 1 192 ? -5.889 4.710 4.864 1.00 94.38 192 ILE A N 1
ATOM 1519 C CA . ILE A 1 192 ? -6.745 5.473 5.784 1.00 94.38 192 ILE A CA 1
ATOM 1520 C C . ILE A 1 192 ? -7.480 6.557 4.993 1.00 94.38 192 ILE A C 1
ATOM 1522 O O . ILE A 1 192 ? -6.861 7.348 4.280 1.00 94.38 192 ILE A O 1
ATOM 1526 N N . GLU A 1 193 ? -8.801 6.610 5.138 1.00 92.31 193 GLU A N 1
ATOM 1527 C CA . GLU A 1 193 ? -9.637 7.625 4.507 1.00 92.31 193 GLU A CA 1
ATOM 1528 C C . GLU A 1 193 ? -9.845 8.851 5.404 1.00 92.31 193 GLU A C 1
ATOM 1530 O O . GLU A 1 193 ? -9.763 9.976 4.904 1.00 92.31 193 GLU A O 1
ATOM 1535 N N . HIS A 1 194 ? -10.156 8.625 6.685 1.00 90.81 194 HIS A N 1
ATOM 1536 C CA . HIS A 1 194 ? -10.283 9.623 7.757 1.00 90.81 194 HIS A CA 1
ATOM 1537 C C . HIS A 1 194 ? -10.409 8.937 9.128 1.00 90.81 194 HIS A C 1
ATOM 1539 O O . HIS A 1 194 ? -10.752 7.756 9.217 1.00 90.81 194 HIS A O 1
ATOM 1545 N N . LEU A 1 195 ? -10.163 9.704 10.193 1.00 89.94 195 LEU A N 1
ATOM 1546 C CA . LEU A 1 195 ? -10.512 9.329 11.565 1.00 89.94 195 LEU A CA 1
ATOM 1547 C C . LEU A 1 195 ? -11.993 9.593 11.825 1.00 89.94 195 LEU A C 1
ATOM 1549 O O . LEU A 1 195 ? -12.523 10.631 11.425 1.00 89.94 195 LEU A O 1
ATOM 1553 N N . ILE A 1 196 ? -12.628 8.681 12.547 1.00 86.25 196 ILE A N 1
ATOM 1554 C CA . ILE A 1 196 ? -13.969 8.850 13.089 1.00 86.25 196 ILE A CA 1
ATOM 1555 C C . ILE A 1 196 ? -13.765 9.315 14.529 1.00 86.25 196 ILE A C 1
ATOM 1557 O O . ILE A 1 196 ? -13.589 8.517 15.444 1.00 86.25 196 ILE A O 1
ATOM 1561 N N . LYS A 1 197 ? -13.714 10.634 14.735 1.00 71.62 197 LYS A N 1
ATOM 1562 C CA . LYS A 1 197 ? -13.798 11.165 16.096 1.00 71.62 197 LYS A CA 1
ATOM 1563 C C . LYS A 1 197 ? -15.238 11.000 16.556 1.00 71.62 197 LYS A C 1
ATOM 1565 O O . LYS A 1 197 ? -16.141 11.521 15.904 1.00 71.62 197 LYS A O 1
ATOM 1570 N N . GLN A 1 198 ? -15.447 10.313 17.676 1.00 57.84 198 GLN A N 1
ATOM 1571 C CA . GLN A 1 198 ? -16.685 10.488 18.420 1.00 57.84 198 GLN A CA 1
ATOM 1572 C C . GLN A 1 198 ? -16.752 11.964 18.812 1.00 57.84 198 GLN A C 1
ATOM 1574 O O . GLN A 1 198 ? -15.935 12.439 19.604 1.00 57.84 198 GLN A O 1
ATOM 1579 N N . GLU A 1 199 ? -17.690 12.709 18.230 1.00 47.31 199 GLU A N 1
ATOM 1580 C CA . GLU A 1 199 ? -18.147 13.934 18.865 1.00 47.31 199 GLU A CA 1
ATOM 1581 C C . GLU A 1 199 ? -18.720 13.504 20.215 1.00 47.31 199 GLU A C 1
ATOM 1583 O O . GLU A 1 199 ? -19.821 12.966 20.304 1.00 47.31 199 GLU A O 1
ATOM 1588 N N . LEU A 1 200 ? -17.921 13.661 21.273 1.00 48.59 200 LEU A N 1
ATOM 1589 C CA . LEU A 1 200 ? -18.441 13.729 22.626 1.00 48.59 200 LEU A CA 1
ATOM 1590 C C . LEU A 1 200 ? -19.417 14.900 22.625 1.00 48.59 200 LEU A C 1
ATOM 1592 O O . LEU A 1 200 ? -19.007 16.058 22.706 1.00 48.59 200 LEU A O 1
ATOM 1596 N N . GLY A 1 201 ? -20.697 14.572 22.458 1.00 46.00 201 GLY A N 1
ATOM 1597 C CA . GLY A 1 201 ? -21.802 15.481 22.670 1.00 46.00 201 GLY A CA 1
ATOM 1598 C C . GLY A 1 201 ? -21.651 16.077 24.057 1.00 46.00 201 GLY A C 1
ATOM 1599 O O . GLY A 1 201 ? -21.936 15.429 25.061 1.00 46.00 201 GLY A O 1
ATOM 1600 N N . MET A 1 202 ? -21.163 17.312 24.110 1.00 41.94 202 MET A N 1
ATOM 1601 C CA . MET A 1 202 ? -21.356 18.164 25.266 1.00 41.94 202 MET A CA 1
ATOM 1602 C C . MET A 1 202 ? -22.797 18.668 25.208 1.00 41.94 202 MET A C 1
ATOM 1604 O O . MET A 1 202 ? -23.060 19.796 24.808 1.00 41.94 202 MET A O 1
ATOM 1608 N N . GLU A 1 203 ? -23.736 17.794 25.566 1.00 45.94 203 GLU A N 1
ATOM 1609 C CA . GLU A 1 203 ? -24.967 18.230 26.212 1.00 45.94 203 GLU A CA 1
ATOM 1610 C C . GLU A 1 203 ? -24.661 18.342 27.706 1.00 45.94 203 GLU A C 1
ATOM 1612 O O . GLU A 1 203 ? -24.452 17.331 28.382 1.00 45.94 203 GLU A O 1
ATOM 1617 N N . ASN A 1 204 ? -24.532 19.583 28.180 1.00 37.12 204 ASN A N 1
ATOM 1618 C CA . ASN A 1 204 ? -25.187 20.126 29.379 1.00 37.12 204 ASN A CA 1
ATOM 1619 C C . ASN A 1 204 ? -24.750 21.576 29.606 1.00 37.12 204 ASN A C 1
ATOM 1621 O O . ASN A 1 204 ? -23.539 21.807 29.818 1.00 37.12 204 ASN A O 1
#